Protein AF-A0A2Z6N2Q9-F1 (afdb_monomer_lite)

Foldseek 3Di:
DDPPDQPPVNVCCVVPNPPDPPPPPPPPDPDCDPVNVVVVVVVVVVVVVVVVVVVVVVVVVVVVVVVVVVVVVVVVVVVVLVVVLVVVLVVLVVVVVVPPPDDPDDPVVNVVVNPDDPDDPDDDDDDDDDDDDDDDDDDDDDDDDDDDDDDDDDDDDDDDDDDDDDDDDDPPPDDPDDDDDDDDDDDD

Structure (mmCIF, N/CA/C/O backbone):
data_AF-A0A2Z6N2Q9-F1
#
_entry.id   AF-A0A2Z6N2Q9-F1
#
loop_
_atom_site.group_PDB
_atom_site.id
_atom_site.type_symbol
_atom_site.label_atom_id
_atom_site.label_alt_id
_atom_site.label_comp_id
_atom_site.label_asym_id
_atom_site.label_entity_id
_atom_site.label_seq_id
_atom_site.pdbx_PDB_ins_code
_atom_site.Cartn_x
_atom_site.Cartn_y
_atom_site.Cartn_z
_atom_site.occupancy
_atom_site.B_iso_or_equiv
_atom_site.auth_seq_id
_atom_site.auth_comp_id
_atom_site.auth_asym_id
_atom_site.auth_atom_id
_atom_site.pdbx_PDB_model_num
ATOM 1 N N . MET A 1 1 ? 11.312 46.436 -50.338 1.00 42.56 1 MET A N 1
ATOM 2 C CA . MET A 1 1 ? 11.043 45.989 -51.720 1.00 42.56 1 MET A CA 1
ATOM 3 C C . MET A 1 1 ? 11.351 44.504 -51.753 1.00 42.56 1 MET A C 1
ATOM 5 O O . MET A 1 1 ? 12.447 44.127 -51.363 1.00 42.56 1 MET A O 1
ATOM 9 N N . MET A 1 2 ? 10.338 43.677 -52.006 1.00 50.34 2 MET A N 1
ATOM 10 C CA . MET A 1 2 ? 10.431 42.220 -51.910 1.00 50.34 2 MET A CA 1
ATOM 11 C C . MET A 1 2 ? 11.238 41.673 -53.090 1.00 50.34 2 MET A C 1
ATOM 13 O O . MET A 1 2 ? 10.921 41.991 -54.233 1.00 50.34 2 MET A O 1
ATOM 17 N N . ASN A 1 3 ? 12.253 40.849 -52.821 1.00 56.53 3 ASN A N 1
ATOM 18 C CA . ASN A 1 3 ? 12.947 40.064 -53.845 1.00 56.53 3 ASN A CA 1
ATOM 19 C C . ASN A 1 3 ? 12.025 38.915 -54.293 1.00 56.53 3 ASN A C 1
ATOM 21 O O . ASN A 1 3 ? 12.211 37.767 -53.908 1.00 56.53 3 ASN A O 1
ATOM 25 N N . SER A 1 4 ? 10.979 39.230 -55.059 1.00 62.28 4 SER A N 1
ATOM 26 C CA . SER A 1 4 ? 9.949 38.284 -55.513 1.00 62.28 4 SER A CA 1
ATOM 27 C C . SER A 1 4 ? 10.314 37.585 -56.830 1.00 62.28 4 SER A C 1
ATOM 29 O O . SER A 1 4 ? 9.460 37.406 -57.695 1.00 62.28 4 SER A O 1
ATOM 31 N N . GLY A 1 5 ? 11.588 37.244 -57.023 1.00 67.94 5 GLY A N 1
ATOM 32 C CA . GLY A 1 5 ? 12.067 36.676 -58.289 1.00 67.94 5 GLY A CA 1
ATOM 33 C C . GLY A 1 5 ? 13.365 35.882 -58.202 1.00 67.94 5 GLY A C 1
ATOM 34 O O . GLY A 1 5 ? 13.851 35.424 -59.229 1.00 67.94 5 GLY A O 1
ATOM 35 N N . GLN A 1 6 ? 13.929 35.717 -57.004 1.00 72.50 6 GLN A N 1
ATOM 36 C CA . 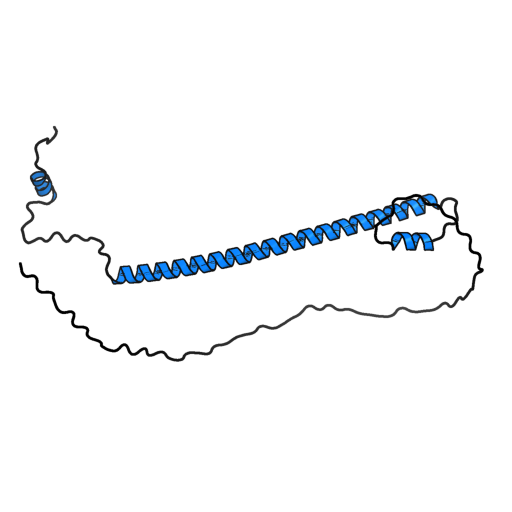GLN A 1 6 ? 15.151 34.944 -56.827 1.00 72.50 6 GLN A CA 1
ATOM 37 C C . GLN A 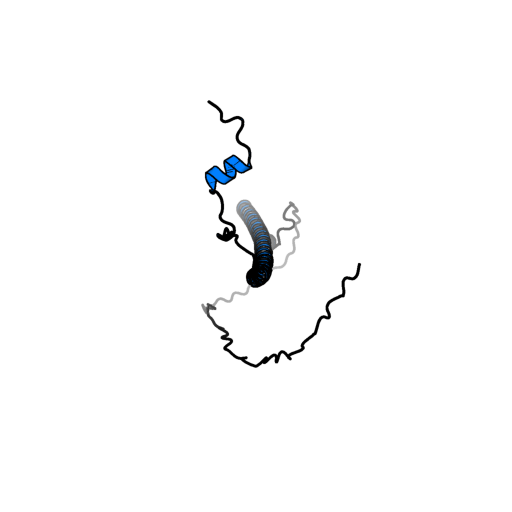1 6 ? 14.788 33.455 -56.844 1.00 72.50 6 GLN A C 1
ATOM 39 O O . GLN A 1 6 ? 13.945 33.016 -56.056 1.00 72.50 6 GLN A O 1
ATOM 44 N N . SER A 1 7 ? 15.374 32.685 -57.766 1.00 82.62 7 SER A N 1
ATOM 45 C CA . SER A 1 7 ? 15.152 31.234 -57.800 1.00 82.62 7 SER A CA 1
ATOM 46 C C . SER A 1 7 ? 15.700 30.593 -56.520 1.00 82.62 7 SER A C 1
ATOM 48 O O . SER A 1 7 ? 16.621 31.129 -55.897 1.00 82.62 7 SER A O 1
ATOM 50 N N . SER A 1 8 ? 15.154 29.445 -56.110 1.00 75.81 8 SER A N 1
ATOM 51 C CA . SER A 1 8 ? 15.659 28.708 -54.940 1.00 75.81 8 SER A CA 1
ATOM 52 C C . SER A 1 8 ? 17.162 28.442 -55.038 1.00 75.81 8 SER A C 1
ATOM 54 O O . SER A 1 8 ? 17.865 28.523 -54.034 1.00 75.81 8 SER A O 1
ATOM 56 N N . ASP A 1 9 ? 17.660 28.219 -56.253 1.00 74.06 9 ASP A N 1
ATOM 57 C CA . ASP A 1 9 ? 19.076 27.998 -56.537 1.00 74.06 9 ASP A CA 1
ATOM 58 C C . ASP A 1 9 ? 19.916 29.268 -56.375 1.00 74.06 9 ASP A C 1
ATOM 60 O O . ASP A 1 9 ? 21.006 29.209 -55.808 1.00 74.06 9 ASP A O 1
ATOM 64 N N . GLU A 1 10 ? 19.419 30.432 -56.807 1.00 80.06 10 GLU A N 1
ATOM 65 C CA . GLU A 1 10 ? 20.096 31.711 -56.553 1.00 80.06 10 GLU A CA 1
ATOM 66 C C . GLU A 1 10 ? 20.122 32.052 -55.062 1.00 80.06 10 GLU A C 1
ATOM 68 O O . GLU A 1 10 ? 21.132 32.550 -54.559 1.00 80.06 10 GLU A O 1
ATOM 73 N N . ALA A 1 11 ? 19.031 31.782 -54.341 1.00 79.56 11 ALA A N 1
ATOM 74 C CA . ALA A 1 11 ? 18.966 31.996 -52.901 1.00 79.56 11 ALA A CA 1
ATOM 75 C C . ALA A 1 11 ? 19.938 31.061 -52.160 1.00 79.56 11 ALA A C 1
ATOM 77 O O . ALA A 1 11 ? 20.711 31.512 -51.315 1.00 79.56 11 ALA A O 1
ATOM 78 N N . PHE A 1 12 ? 19.972 29.778 -52.529 1.00 73.19 12 PHE A N 1
ATOM 79 C CA . PHE A 1 12 ? 20.893 28.793 -51.967 1.00 73.19 12 PHE A CA 1
ATOM 80 C C . PHE A 1 12 ? 22.357 29.143 -52.263 1.00 73.19 12 PHE A C 1
ATOM 82 O O . PHE A 1 12 ? 23.174 29.173 -51.345 1.00 73.19 12 PHE A O 1
ATOM 89 N N . GLN A 1 13 ? 22.695 29.504 -53.506 1.00 78.25 13 GLN A N 1
ATOM 90 C CA . GLN A 1 13 ? 24.044 29.964 -53.860 1.00 78.25 13 GLN A CA 1
ATOM 91 C C . GLN A 1 13 ? 24.434 31.269 -53.163 1.00 78.25 13 GLN A C 1
ATOM 93 O O . GLN A 1 13 ? 25.613 31.484 -52.898 1.00 78.25 13 GLN A O 1
ATOM 98 N N . THR A 1 14 ? 23.478 32.145 -52.849 1.00 77.88 14 THR A N 1
ATOM 99 C CA . THR A 1 14 ? 23.753 33.362 -52.071 1.00 77.88 14 THR A CA 1
ATOM 100 C C . THR A 1 14 ? 24.133 33.020 -50.628 1.00 77.88 14 THR A C 1
ATOM 102 O O . THR A 1 14 ? 25.054 33.622 -50.081 1.00 77.88 14 THR A O 1
ATOM 105 N N . VAL A 1 15 ? 23.462 32.037 -50.017 1.00 72.50 15 VAL A N 1
ATOM 106 C CA . VAL A 1 15 ? 23.701 31.628 -48.620 1.00 72.50 15 VAL A CA 1
ATOM 107 C C . VAL A 1 15 ? 24.937 30.733 -48.478 1.00 72.50 15 VAL A C 1
ATOM 109 O O . VAL A 1 15 ? 25.729 30.920 -47.558 1.00 72.50 15 VAL A O 1
ATOM 112 N N . PHE A 1 16 ? 25.125 29.776 -49.385 1.00 71.94 16 PHE A N 1
ATOM 113 C CA . PHE A 1 16 ? 26.177 28.754 -49.298 1.00 71.94 16 PHE A CA 1
ATOM 114 C C . PHE A 1 16 ? 27.356 28.995 -50.256 1.00 71.94 16 PHE A C 1
ATOM 116 O O . PHE A 1 16 ? 28.371 28.298 -50.191 1.00 71.94 16 PHE A O 1
ATOM 123 N N . GLY A 1 17 ? 27.266 30.011 -51.115 1.00 75.12 17 GLY A N 1
ATOM 124 C CA . GLY A 1 17 ? 28.223 30.265 -52.189 1.00 75.12 17 GLY A CA 1
ATOM 125 C C . GLY A 1 17 ? 28.047 29.310 -53.376 1.00 75.12 17 GLY A C 1
ATOM 126 O O . GLY A 1 17 ? 27.275 28.354 -53.344 1.00 75.12 17 GLY A O 1
ATOM 127 N N . LYS A 1 18 ? 28.819 29.538 -54.446 1.00 71.25 18 LYS A N 1
ATOM 128 C CA . LYS A 1 18 ? 29.040 28.525 -55.491 1.00 71.25 18 LYS A CA 1
ATOM 129 C C . LYS A 1 18 ? 29.889 27.411 -54.883 1.00 71.25 18 LYS A C 1
ATOM 131 O O . LYS A 1 18 ? 31.119 27.513 -54.863 1.00 71.25 18 LYS A O 1
ATOM 136 N N . GLU A 1 19 ? 29.238 26.402 -54.312 1.00 67.19 19 GLU A N 1
ATOM 137 C CA . GLU A 1 19 ? 29.908 25.248 -53.719 1.00 67.19 19 GLU A CA 1
ATOM 138 C C . GLU A 1 19 ? 30.854 24.633 -54.762 1.00 67.19 19 GLU A C 1
ATOM 140 O O . GLU A 1 19 ? 30.441 24.178 -55.828 1.00 67.19 19 GLU A O 1
ATOM 145 N N . ARG A 1 20 ? 32.167 24.696 -54.507 1.00 65.50 20 ARG A N 1
ATOM 146 C CA . ARG A 1 20 ? 33.156 24.052 -55.382 1.00 65.50 20 ARG A CA 1
ATOM 147 C C . ARG A 1 20 ? 32.970 22.549 -55.230 1.00 65.50 20 ARG A C 1
ATOM 149 O O . ARG A 1 20 ? 32.972 22.079 -54.094 1.00 65.50 20 ARG A O 1
ATOM 156 N N . SER A 1 21 ? 32.935 21.811 -56.339 1.00 61.47 21 SER A N 1
ATOM 157 C CA . SER A 1 21 ? 32.654 20.365 -56.460 1.00 61.47 21 SER A CA 1
ATOM 158 C C . SER A 1 21 ? 33.537 19.407 -55.629 1.00 61.47 21 SER A C 1
ATOM 160 O O . SER A 1 21 ? 33.463 18.198 -55.804 1.00 61.47 21 SER A O 1
ATOM 162 N N . GLY A 1 22 ? 34.392 19.917 -54.737 1.00 60.06 22 GLY A N 1
ATOM 163 C CA . GLY A 1 22 ? 35.231 19.148 -53.815 1.00 60.06 22 GLY A CA 1
ATOM 164 C C . GLY A 1 22 ? 35.138 19.574 -52.345 1.00 60.06 22 GLY A C 1
ATOM 165 O O . GLY A 1 22 ? 35.798 18.971 -51.501 1.00 60.06 22 GLY A O 1
ATOM 166 N N . ARG A 1 23 ? 34.340 20.591 -51.988 1.00 66.25 23 ARG A N 1
ATOM 167 C CA . ARG A 1 23 ? 34.165 21.002 -50.589 1.00 66.25 23 ARG A CA 1
ATOM 168 C C . ARG A 1 23 ? 32.963 20.262 -50.000 1.00 66.25 23 ARG A C 1
ATOM 170 O O . ARG A 1 23 ? 31.944 20.884 -49.767 1.00 66.25 23 ARG A O 1
ATOM 177 N N . ARG A 1 24 ? 33.094 18.943 -49.777 1.00 67.06 24 ARG A N 1
ATOM 178 C CA . ARG A 1 24 ? 32.051 18.102 -49.151 1.00 67.06 24 ARG A CA 1
ATOM 179 C C . ARG A 1 24 ? 31.429 18.846 -47.966 1.00 67.06 24 ARG A C 1
ATOM 181 O O . ARG A 1 24 ? 32.102 19.030 -46.946 1.00 67.06 24 ARG A O 1
ATOM 188 N N . LEU A 1 25 ? 30.159 19.230 -48.093 1.00 68.31 25 LEU A N 1
ATOM 189 C CA . LEU A 1 25 ? 29.323 19.597 -46.962 1.00 68.31 25 LEU A CA 1
ATOM 190 C C . LEU A 1 25 ? 29.338 18.408 -45.994 1.00 68.31 25 LEU A C 1
ATOM 192 O O . LEU A 1 25 ? 28.711 17.377 -46.232 1.00 68.31 25 LEU A O 1
ATOM 196 N N . ARG A 1 26 ? 30.145 18.486 -44.929 1.00 67.12 26 ARG A N 1
ATOM 197 C CA . ARG A 1 26 ? 30.139 17.456 -43.890 1.00 67.12 26 ARG A CA 1
ATOM 198 C C . ARG A 1 26 ? 28.861 17.653 -43.097 1.00 67.12 26 ARG A C 1
ATOM 200 O O . ARG A 1 26 ? 28.860 18.388 -42.115 1.00 67.12 26 ARG A O 1
ATOM 207 N N . CYS A 1 27 ? 27.786 17.002 -43.514 1.00 67.00 27 CYS A N 1
ATOM 208 C CA . CYS A 1 27 ? 26.564 16.923 -42.733 1.00 67.00 27 CYS A CA 1
ATOM 209 C C . CYS A 1 27 ? 26.904 16.231 -41.406 1.00 67.00 27 CYS A C 1
ATOM 211 O O . CYS A 1 27 ? 27.014 15.009 -41.345 1.00 67.00 27 CYS A O 1
ATOM 213 N N . HIS A 1 28 ? 27.138 17.008 -40.347 1.00 67.31 28 HIS A N 1
ATOM 214 C CA . HIS A 1 28 ? 27.314 16.499 -38.985 1.00 67.31 28 HIS A CA 1
ATOM 215 C C . HIS A 1 28 ? 25.934 16.125 -38.429 1.00 67.31 28 HIS A C 1
ATOM 217 O O . HIS A 1 28 ? 25.429 16.734 -37.491 1.00 67.31 28 HIS A O 1
ATOM 223 N N . GLY A 1 29 ? 25.281 15.156 -39.069 1.00 72.88 29 GLY A N 1
ATOM 224 C CA . GLY A 1 29 ? 24.085 14.526 -38.533 1.00 72.88 29 GLY A CA 1
ATOM 225 C C . GLY A 1 29 ? 24.475 13.563 -37.416 1.00 72.88 29 GLY A C 1
ATOM 226 O O . GLY A 1 29 ? 25.490 12.872 -37.510 1.00 72.88 29 GLY A O 1
ATOM 227 N N . ARG A 1 30 ? 23.669 13.493 -36.353 1.00 76.00 30 ARG A N 1
ATOM 228 C CA . ARG A 1 30 ? 23.772 12.400 -35.380 1.00 76.00 30 ARG A CA 1
ATOM 229 C C . ARG A 1 30 ? 23.344 11.114 -36.082 1.00 76.00 30 ARG A C 1
ATOM 231 O O . ARG A 1 30 ? 22.154 10.884 -36.257 1.00 76.00 30 ARG A O 1
ATOM 238 N N . PHE A 1 31 ? 24.305 10.303 -36.509 1.00 74.12 31 PHE A N 1
ATOM 239 C CA . PHE A 1 31 ? 24.018 8.976 -37.039 1.00 74.12 31 PHE A CA 1
ATOM 240 C C . PHE A 1 31 ? 23.883 7.994 -35.874 1.00 74.12 31 PHE A C 1
ATOM 242 O O . PHE A 1 31 ? 24.758 7.918 -35.009 1.00 74.12 31 PHE A O 1
ATOM 249 N N . THR A 1 32 ? 22.781 7.251 -35.824 1.00 80.31 32 THR A N 1
ATOM 250 C CA . THR A 1 32 ? 22.650 6.121 -34.903 1.00 80.31 32 THR A CA 1
ATOM 251 C C . THR A 1 32 ? 23.551 4.998 -35.390 1.00 80.31 32 THR A C 1
ATOM 253 O O . THR A 1 32 ? 23.264 4.347 -36.390 1.00 80.31 32 THR A O 1
ATOM 256 N N . THR A 1 33 ? 24.658 4.773 -34.694 1.00 85.38 33 THR A N 1
ATOM 257 C CA . THR A 1 33 ? 25.523 3.622 -34.950 1.00 85.38 33 THR A CA 1
ATOM 258 C C . THR A 1 33 ? 24.889 2.354 -34.373 1.00 85.38 33 THR A C 1
ATOM 260 O O . THR A 1 33 ? 24.105 2.418 -33.420 1.00 85.38 33 THR A O 1
ATOM 263 N N . ALA A 1 34 ? 25.265 1.181 -34.893 1.00 90.44 34 ALA A N 1
ATOM 264 C CA . ALA A 1 34 ? 24.817 -0.108 -34.354 1.00 90.44 34 ALA A CA 1
ATOM 265 C C . ALA A 1 34 ? 25.071 -0.232 -32.835 1.00 90.44 34 ALA A C 1
ATOM 267 O O . ALA A 1 34 ? 24.237 -0.755 -32.097 1.00 90.44 34 ALA A O 1
ATOM 268 N N . SER A 1 35 ? 26.172 0.343 -32.337 1.00 91.31 35 SER A N 1
ATOM 269 C CA . SER A 1 35 ? 26.488 0.391 -30.903 1.00 91.31 35 SER A CA 1
ATOM 270 C C . SER A 1 35 ? 25.499 1.227 -30.079 1.00 91.31 35 SER A C 1
ATOM 272 O O . SER A 1 35 ? 25.158 0.844 -28.960 1.00 91.31 35 SER A O 1
ATOM 274 N N . VAL A 1 36 ? 24.992 2.343 -30.619 1.00 92.19 36 VAL A N 1
ATOM 275 C CA . VAL A 1 36 ? 23.957 3.159 -29.960 1.00 92.19 36 VAL A CA 1
ATOM 276 C C . VAL A 1 36 ? 22.634 2.397 -29.898 1.00 92.19 36 VAL A C 1
ATOM 278 O O . VAL A 1 36 ? 21.974 2.415 -28.860 1.00 92.19 36 VAL A O 1
ATOM 281 N N . LEU A 1 37 ? 22.270 1.685 -30.967 1.00 92.62 37 LEU A N 1
ATOM 282 C CA . LEU A 1 37 ? 21.070 0.844 -30.989 1.00 92.62 37 LEU A CA 1
ATOM 283 C C . LEU A 1 37 ? 21.161 -0.301 -29.973 1.00 92.62 37 LEU A C 1
ATOM 285 O O . LEU A 1 37 ? 20.211 -0.514 -29.219 1.00 92.62 37 LEU A O 1
ATOM 289 N N . LYS A 1 38 ? 22.314 -0.980 -29.890 1.00 95.88 38 LYS A N 1
ATOM 290 C CA . LYS A 1 38 ? 22.556 -2.041 -28.901 1.00 95.88 38 LYS A CA 1
ATOM 291 C C . LYS A 1 38 ? 22.387 -1.522 -27.468 1.00 95.88 38 LYS A C 1
ATOM 293 O O . LYS A 1 38 ? 21.582 -2.069 -26.719 1.00 95.88 38 LYS A O 1
ATOM 298 N N . ARG A 1 39 ? 23.034 -0.399 -27.132 1.00 95.94 39 ARG A N 1
ATOM 299 C CA . ARG A 1 39 ? 22.909 0.234 -25.807 1.00 95.94 39 ARG A CA 1
ATOM 300 C C . ARG A 1 39 ? 21.475 0.677 -25.498 1.00 95.94 39 ARG A C 1
ATOM 302 O O . ARG A 1 39 ? 21.023 0.556 -24.366 1.00 95.94 39 ARG A O 1
ATOM 309 N N . ASN A 1 40 ? 20.744 1.201 -26.484 1.00 95.69 40 ASN A N 1
ATOM 310 C CA . ASN A 1 40 ? 19.336 1.568 -26.303 1.00 95.69 40 ASN A CA 1
ATOM 311 C C . ASN A 1 40 ? 18.471 0.339 -25.991 1.00 95.69 40 ASN A C 1
ATOM 313 O O . ASN A 1 40 ? 17.613 0.411 -25.117 1.00 95.69 40 ASN A O 1
ATOM 317 N N . LYS A 1 41 ? 18.710 -0.791 -26.669 1.00 96.94 41 LYS A N 1
ATOM 318 C CA . LYS A 1 41 ? 17.998 -2.049 -26.407 1.00 96.94 41 LYS A CA 1
ATOM 319 C C . LYS A 1 41 ? 18.266 -2.560 -24.991 1.00 96.94 41 LYS A C 1
ATOM 321 O O . LYS A 1 41 ? 17.329 -2.983 -24.326 1.00 96.94 41 LYS A O 1
ATOM 326 N N . GLU A 1 42 ? 19.514 -2.506 -24.534 1.00 97.62 42 GLU A N 1
ATOM 327 C CA . GLU A 1 42 ? 19.898 -2.885 -23.167 1.00 97.62 42 GLU A CA 1
ATOM 328 C C . GLU A 1 42 ? 19.243 -1.972 -22.124 1.00 97.62 42 GLU A C 1
ATOM 330 O O . GLU A 1 42 ? 18.572 -2.472 -21.227 1.00 97.62 42 GLU A O 1
ATOM 335 N N . ARG A 1 43 ? 19.305 -0.646 -22.308 1.00 97.56 43 ARG A N 1
ATOM 336 C CA . ARG A 1 43 ? 18.637 0.314 -21.413 1.00 97.56 43 ARG A CA 1
ATOM 337 C C . ARG A 1 43 ? 17.128 0.084 -21.331 1.00 97.56 43 ARG A C 1
ATOM 339 O O . ARG A 1 43 ? 16.551 0.173 -20.257 1.00 97.56 43 ARG A O 1
ATOM 346 N N . ASN A 1 44 ? 16.476 -0.206 -22.456 1.00 97.69 44 ASN A N 1
ATOM 347 C CA . ASN A 1 44 ? 15.037 -0.469 -22.467 1.00 97.69 44 ASN A CA 1
ATOM 348 C C . ASN A 1 44 ? 14.686 -1.759 -21.709 1.00 97.69 44 ASN A C 1
ATOM 350 O O . ASN A 1 44 ? 13.644 -1.811 -21.063 1.00 97.69 44 ASN A O 1
ATOM 354 N N . LYS A 1 45 ? 15.544 -2.788 -21.769 1.00 98.25 45 LYS A N 1
ATOM 355 C CA . LYS A 1 45 ? 15.368 -4.007 -20.964 1.00 98.25 45 LYS A CA 1
ATOM 356 C C . LYS A 1 45 ? 15.510 -3.710 -19.474 1.00 98.25 45 LYS A C 1
ATOM 358 O O . LYS A 1 45 ? 14.636 -4.091 -18.708 1.00 98.25 45 LYS A O 1
ATOM 363 N N . GLU A 1 46 ? 16.561 -2.990 -19.090 1.00 98.31 46 GLU A N 1
ATOM 364 C CA . GLU A 1 46 ? 16.785 -2.572 -17.703 1.00 98.31 46 GLU A CA 1
ATOM 365 C C . GLU A 1 46 ? 15.602 -1.750 -17.172 1.00 98.31 46 GLU A C 1
ATOM 367 O O . GLU A 1 46 ? 15.093 -2.012 -16.087 1.00 98.31 46 GLU A O 1
ATOM 372 N N . MET A 1 47 ? 15.095 -0.813 -17.975 1.00 98.38 47 MET A N 1
ATOM 373 C CA . MET A 1 47 ? 13.929 -0.003 -17.625 1.00 98.38 47 MET A CA 1
ATOM 374 C C . MET A 1 47 ? 12.686 -0.864 -17.386 1.00 98.38 47 MET A C 1
ATOM 376 O O . MET A 1 47 ? 12.015 -0.689 -16.374 1.00 98.38 47 MET A O 1
ATOM 380 N N . ALA A 1 48 ? 12.427 -1.847 -18.252 1.00 98.38 48 ALA A N 1
ATOM 381 C CA . ALA A 1 48 ? 11.313 -2.775 -18.076 1.00 98.38 48 ALA A CA 1
ATOM 382 C C . ALA A 1 48 ? 11.468 -3.651 -16.817 1.00 98.38 48 ALA A C 1
ATOM 384 O O . ALA A 1 48 ? 10.486 -3.949 -16.136 1.00 98.38 48 ALA A O 1
ATOM 385 N N . GLU A 1 49 ? 12.691 -4.064 -16.477 1.00 98.50 49 GLU A N 1
ATOM 386 C CA . GLU A 1 49 ? 12.959 -4.812 -15.244 1.00 98.50 49 GLU A CA 1
ATOM 387 C C . GLU A 1 49 ? 12.748 -3.956 -13.993 1.00 98.50 49 GLU A C 1
ATOM 389 O O . GLU A 1 49 ? 12.147 -4.431 -13.026 1.00 98.50 49 GLU A O 1
ATOM 394 N N . ILE A 1 50 ? 13.196 -2.698 -14.014 1.00 98.44 50 ILE A N 1
ATOM 395 C CA . ILE A 1 50 ? 12.973 -1.734 -12.932 1.00 98.44 50 ILE A CA 1
ATOM 396 C C . ILE A 1 50 ? 11.474 -1.485 -12.749 1.00 98.44 50 ILE A C 1
ATOM 398 O O . ILE A 1 50 ? 10.973 -1.593 -11.632 1.00 98.44 50 ILE A O 1
ATOM 402 N N . GLU A 1 51 ? 10.738 -1.227 -13.831 1.00 98.50 51 GLU A N 1
ATOM 403 C CA . GLU A 1 51 ? 9.283 -1.033 -13.794 1.00 98.50 51 GLU A CA 1
ATOM 404 C C . GLU A 1 51 ? 8.564 -2.259 -13.223 1.00 98.50 51 GLU A C 1
ATOM 406 O O . GLU A 1 51 ? 7.672 -2.123 -12.384 1.00 98.50 51 GLU A O 1
ATOM 411 N N . LYS A 1 52 ? 8.985 -3.467 -13.616 1.00 98.62 52 LYS A N 1
ATOM 412 C CA . LYS A 1 52 ? 8.429 -4.717 -13.087 1.00 98.62 52 LYS A CA 1
ATOM 413 C C . LYS A 1 52 ? 8.695 -4.875 -11.589 1.00 98.62 52 LYS A C 1
ATOM 415 O O . LYS A 1 52 ? 7.779 -5.244 -10.854 1.00 98.62 52 LYS A O 1
ATOM 420 N N . LYS A 1 53 ? 9.927 -4.622 -11.131 1.00 98.56 53 LYS A N 1
ATOM 421 C CA . LYS A 1 53 ? 10.285 -4.685 -9.702 1.00 98.56 53 LYS A CA 1
ATOM 422 C C . LYS A 1 53 ? 9.483 -3.666 -8.898 1.00 98.56 53 LYS A C 1
ATOM 424 O O . LYS A 1 53 ? 8.884 -4.034 -7.895 1.00 98.56 53 LYS A O 1
ATOM 429 N N . HIS A 1 54 ? 9.395 -2.435 -9.393 1.00 98.69 54 HIS A N 1
ATOM 430 C CA . HIS A 1 54 ? 8.622 -1.374 -8.761 1.00 98.69 54 HIS A CA 1
ATOM 431 C C . HIS A 1 54 ? 7.131 -1.727 -8.674 1.00 98.69 54 HIS A C 1
ATOM 433 O O . HIS A 1 54 ? 6.529 -1.595 -7.615 1.00 98.69 54 HIS A O 1
ATOM 439 N N . ALA A 1 55 ? 6.532 -2.257 -9.745 1.00 98.62 55 ALA A N 1
ATOM 440 C CA . ALA A 1 55 ? 5.137 -2.698 -9.719 1.00 98.62 55 ALA A CA 1
ATOM 441 C C . ALA A 1 55 ? 4.895 -3.820 -8.691 1.00 98.62 55 ALA A C 1
ATOM 443 O O . ALA A 1 55 ? 3.873 -3.821 -8.005 1.00 98.62 55 ALA A O 1
ATOM 444 N N . ALA A 1 56 ? 5.833 -4.764 -8.563 1.00 98.56 56 ALA A N 1
ATOM 445 C CA . ALA A 1 56 ? 5.756 -5.825 -7.562 1.00 98.56 56 ALA A CA 1
ATOM 446 C C . ALA A 1 56 ? 5.895 -5.288 -6.126 1.00 98.56 56 ALA A C 1
ATOM 448 O O . ALA A 1 56 ? 5.163 -5.725 -5.240 1.00 98.56 56 ALA A O 1
ATOM 449 N N . GLU A 1 57 ? 6.798 -4.334 -5.899 1.00 98.69 57 GLU A N 1
ATOM 450 C CA . GLU A 1 57 ? 6.992 -3.693 -4.597 1.00 98.69 57 GLU A CA 1
ATOM 451 C C . GLU A 1 57 ? 5.773 -2.867 -4.184 1.00 98.69 57 GLU A C 1
ATOM 453 O O . GLU A 1 57 ? 5.265 -3.047 -3.079 1.00 98.69 57 GLU A O 1
ATOM 458 N N . VAL A 1 58 ? 5.242 -2.041 -5.091 1.00 98.75 58 VAL A N 1
ATOM 459 C CA . VAL A 1 58 ? 4.008 -1.278 -4.861 1.00 98.75 58 VAL A CA 1
ATOM 460 C C . VAL A 1 58 ? 2.873 -2.220 -4.489 1.00 98.75 58 VAL A C 1
ATOM 462 O O . VAL A 1 58 ? 2.214 -1.994 -3.480 1.00 98.75 58 VAL A O 1
ATOM 465 N N . LYS A 1 59 ? 2.689 -3.314 -5.239 1.00 98.69 59 LYS A N 1
ATOM 466 C CA . LYS A 1 59 ? 1.664 -4.310 -4.920 1.00 98.69 59 LYS A CA 1
ATOM 467 C C . LYS A 1 59 ? 1.867 -4.914 -3.525 1.00 98.69 59 LYS A C 1
ATOM 469 O O . LYS A 1 59 ? 0.930 -4.945 -2.742 1.00 98.69 59 LYS A O 1
ATOM 474 N N . SER A 1 60 ? 3.087 -5.339 -3.200 1.00 98.62 60 SER A N 1
ATOM 475 C CA . SER A 1 60 ? 3.426 -5.898 -1.883 1.00 98.62 60 SER A CA 1
ATOM 476 C C . SER A 1 60 ? 3.126 -4.923 -0.740 1.00 98.62 60 SER A C 1
ATOM 478 O O . SER A 1 60 ? 2.589 -5.316 0.294 1.00 98.62 60 SER A O 1
ATOM 480 N N . LEU A 1 61 ? 3.437 -3.637 -0.921 1.00 98.75 61 LEU A N 1
ATOM 481 C CA . LEU A 1 61 ? 3.136 -2.604 0.067 1.00 98.75 61 LEU A CA 1
ATOM 482 C C . LEU A 1 61 ? 1.634 -2.336 0.178 1.00 98.75 61 LEU A C 1
ATOM 484 O O . LEU A 1 61 ? 1.133 -2.215 1.291 1.00 98.75 61 LEU A O 1
ATOM 488 N N . THR A 1 62 ? 0.912 -2.282 -0.942 1.00 98.69 62 THR A N 1
ATOM 489 C CA . THR A 1 62 ? -0.550 -2.142 -0.942 1.00 98.69 62 THR A CA 1
ATOM 490 C C . THR A 1 62 ? -1.218 -3.298 -0.199 1.00 98.69 62 THR A C 1
ATOM 492 O O . THR A 1 62 ? -2.040 -3.044 0.677 1.00 98.69 62 THR A O 1
ATOM 495 N N . ASP A 1 63 ? -0.810 -4.541 -0.470 1.00 98.56 63 ASP A N 1
ATOM 496 C CA . ASP A 1 63 ? -1.352 -5.731 0.194 1.00 98.56 63 ASP A CA 1
ATOM 497 C C . ASP A 1 63 ? -1.102 -5.677 1.719 1.00 98.56 63 ASP A C 1
ATOM 499 O O . ASP A 1 63 ? -2.002 -5.946 2.514 1.00 98.56 63 ASP A O 1
ATOM 503 N N . LYS A 1 64 ? 0.096 -5.250 2.149 1.00 98.56 64 LYS A N 1
ATOM 504 C CA . LYS A 1 64 ? 0.425 -5.076 3.578 1.00 98.56 64 LYS A CA 1
ATOM 505 C C . LYS A 1 64 ? -0.393 -3.979 4.254 1.00 98.56 64 LYS A C 1
ATOM 507 O O . LYS A 1 64 ? -0.782 -4.141 5.407 1.00 98.56 64 LYS A O 1
ATOM 512 N N . VAL A 1 65 ? -0.618 -2.854 3.575 1.00 98.62 65 VAL A N 1
ATOM 513 C CA . VAL A 1 65 ? -1.444 -1.762 4.111 1.00 98.62 65 VAL A CA 1
ATOM 514 C C . VAL A 1 65 ? -2.877 -2.242 4.305 1.00 98.62 65 VAL A C 1
ATOM 516 O O . VAL A 1 65 ? -3.414 -2.072 5.395 1.00 98.62 65 VAL A O 1
ATOM 519 N N . GLN A 1 66 ? -3.444 -2.930 3.312 1.00 98.56 66 GLN A N 1
ATOM 520 C CA . GLN A 1 66 ? -4.785 -3.497 3.418 1.00 98.56 66 GLN A CA 1
ATOM 521 C C . GLN A 1 66 ? -4.896 -4.486 4.593 1.00 98.56 66 GLN A C 1
ATOM 523 O O . GLN A 1 66 ? -5.833 -4.411 5.384 1.00 98.56 66 GLN A O 1
ATOM 528 N N . GLU A 1 67 ? -3.912 -5.373 4.772 1.00 98.56 67 GLU A N 1
ATOM 529 C CA . GLU A 1 67 ? -3.894 -6.311 5.904 1.00 98.56 67 GLU A CA 1
ATOM 530 C C . GLU A 1 67 ? -3.858 -5.586 7.263 1.00 98.56 67 GLU A C 1
ATOM 532 O O . GLU A 1 67 ? -4.523 -5.999 8.219 1.00 98.56 67 GLU A O 1
ATOM 537 N N . MET A 1 68 ? -3.079 -4.505 7.374 1.00 98.38 68 MET A N 1
ATOM 538 C CA . MET A 1 68 ? -3.020 -3.700 8.596 1.00 98.38 68 MET A CA 1
ATOM 539 C C . MET A 1 68 ? -4.340 -2.978 8.873 1.00 98.38 68 MET A C 1
ATOM 541 O O . MET A 1 68 ? -4.761 -2.939 10.027 1.00 98.38 68 MET A O 1
ATOM 545 N N . GLU A 1 69 ? -5.001 -2.451 7.843 1.00 98.44 69 GLU A N 1
ATOM 546 C CA . GLU A 1 69 ? -6.311 -1.803 7.961 1.00 98.44 69 GLU A CA 1
ATOM 547 C C . GLU A 1 69 ? -7.381 -2.792 8.446 1.00 98.44 69 GLU A C 1
ATOM 549 O O . GLU A 1 69 ? -8.077 -2.511 9.422 1.00 98.44 69 GLU A O 1
ATOM 554 N N . GLU A 1 70 ? -7.444 -3.995 7.865 1.00 98.38 70 GLU A N 1
ATOM 555 C CA . GLU A 1 70 ? -8.380 -5.050 8.284 1.00 98.38 70 GLU A CA 1
ATOM 556 C C . GLU A 1 70 ? -8.130 -5.499 9.736 1.00 98.38 70 GLU A C 1
ATOM 558 O O . GLU A 1 70 ? -9.060 -5.700 10.528 1.00 98.38 70 GLU A O 1
ATOM 563 N N . LYS A 1 71 ? -6.855 -5.637 10.128 1.00 98.19 71 LYS A N 1
ATOM 564 C CA . LYS A 1 71 ? -6.477 -5.954 11.513 1.00 98.19 71 LYS A CA 1
ATOM 565 C C . LYS A 1 71 ? -6.854 -4.835 12.478 1.00 98.19 71 LYS A C 1
ATOM 567 O O . LYS A 1 71 ? -7.320 -5.133 13.580 1.00 98.19 71 LYS A O 1
ATOM 572 N N . HIS A 1 72 ? -6.651 -3.583 12.080 1.00 98.06 72 HIS A N 1
ATOM 573 C CA . HIS A 1 72 ? -6.998 -2.414 12.876 1.00 98.06 72 HIS A CA 1
ATOM 574 C C . HIS A 1 72 ? -8.509 -2.334 13.099 1.00 98.06 72 HIS A C 1
ATOM 576 O O . HIS A 1 72 ? -8.946 -2.275 14.245 1.00 98.06 72 HIS A O 1
ATOM 582 N N . GLU A 1 73 ? -9.312 -2.455 12.040 1.00 98.25 73 GLU A N 1
ATOM 583 C CA . GLU A 1 73 ? -10.775 -2.439 12.135 1.00 98.25 73 GLU A CA 1
ATOM 584 C C . GLU A 1 73 ? -11.293 -3.550 13.062 1.00 98.25 73 GLU A C 1
ATOM 586 O O . GLU A 1 73 ? -12.117 -3.311 13.947 1.00 98.25 73 GLU A O 1
ATOM 591 N N . LYS A 1 74 ? -10.756 -4.771 12.938 1.00 97.69 74 LYS A N 1
ATOM 592 C CA . LYS A 1 74 ? -11.123 -5.884 13.823 1.00 97.69 74 LYS A CA 1
ATOM 593 C C . LYS A 1 74 ? -10.745 -5.620 15.282 1.00 97.69 74 LYS A C 1
ATOM 595 O O . LYS A 1 74 ? -11.500 -5.990 16.187 1.00 97.69 74 LYS A O 1
ATOM 600 N N . MET A 1 75 ? -9.575 -5.029 15.523 1.00 97.69 75 MET A N 1
ATOM 601 C CA . MET A 1 75 ? -9.125 -4.668 16.866 1.00 97.69 75 MET A CA 1
ATOM 602 C C . MET A 1 75 ? -10.032 -3.593 17.472 1.00 97.69 75 MET A C 1
ATOM 604 O O . MET A 1 75 ? -10.478 -3.756 18.607 1.00 97.69 75 MET A O 1
ATOM 608 N N . GLU A 1 76 ? -10.355 -2.545 16.714 1.00 97.81 76 GLU A N 1
ATOM 609 C CA . GLU A 1 76 ? -11.252 -1.476 17.152 1.00 97.81 76 GLU A CA 1
ATOM 610 C C . GLU A 1 76 ? -12.661 -1.997 17.438 1.00 97.81 76 GLU A C 1
ATOM 612 O O . GLU A 1 76 ? -13.228 -1.682 18.484 1.00 97.81 76 GLU A O 1
ATOM 617 N N . ALA A 1 77 ? -13.208 -2.857 16.575 1.00 97.25 77 ALA A N 1
ATOM 618 C CA . ALA A 1 77 ? -14.511 -3.479 16.794 1.00 97.25 77 ALA A CA 1
ATOM 619 C C . ALA A 1 77 ? -14.520 -4.351 18.059 1.00 97.25 77 ALA A C 1
ATOM 621 O O . ALA A 1 77 ? -15.457 -4.290 18.859 1.00 97.25 77 ALA A O 1
ATOM 622 N N . LYS A 1 78 ? -13.460 -5.141 18.285 1.00 96.94 78 LYS A N 1
ATOM 623 C CA . LYS A 1 78 ? -13.309 -5.937 19.510 1.00 96.94 78 LYS A CA 1
ATOM 624 C C . LYS A 1 78 ? -13.248 -5.037 20.746 1.00 96.94 78 LYS A C 1
ATOM 626 O O . LYS A 1 78 ? -13.988 -5.276 21.696 1.00 96.94 78 LYS A O 1
ATOM 631 N N . HIS A 1 79 ? -12.420 -3.998 20.713 1.00 95.88 79 HIS A N 1
ATOM 632 C CA . HIS A 1 79 ? -12.276 -3.052 21.817 1.00 95.88 79 HIS A CA 1
ATOM 633 C C . HIS A 1 79 ? -13.588 -2.306 22.109 1.00 95.88 79 HIS A C 1
ATOM 635 O O . HIS A 1 79 ? -13.990 -2.168 23.262 1.00 95.88 79 HIS A O 1
ATOM 641 N N . SER A 1 80 ? -14.307 -1.880 21.068 1.00 96.06 80 SER A N 1
ATOM 642 C CA . SER A 1 80 ? -15.623 -1.248 21.195 1.00 96.06 80 SER A CA 1
ATOM 643 C C . SER A 1 80 ? -16.639 -2.181 21.863 1.00 96.06 80 SER A C 1
ATOM 645 O O . SER A 1 80 ? -17.310 -1.780 22.815 1.00 96.06 80 SER A O 1
ATOM 647 N N . ASN A 1 81 ? -16.697 -3.448 21.440 1.00 93.06 81 ASN A N 1
ATOM 648 C CA . ASN A 1 81 ? -17.570 -4.453 22.048 1.00 93.06 81 ASN A CA 1
ATOM 649 C C . ASN A 1 81 ? -17.218 -4.720 23.520 1.00 93.06 81 ASN A C 1
ATOM 651 O O . ASN A 1 81 ? -18.114 -4.855 24.353 1.00 93.06 81 ASN A O 1
ATOM 655 N N . GLU A 1 82 ? -15.928 -4.776 23.862 1.00 92.94 82 GLU A N 1
ATOM 656 C CA . GLU A 1 82 ? -15.465 -4.937 25.245 1.00 92.94 82 GLU A CA 1
ATOM 657 C C . GLU A 1 82 ? -15.852 -3.740 26.120 1.00 92.94 82 GLU A C 1
ATOM 659 O O . GLU A 1 82 ? -16.350 -3.934 27.233 1.00 92.94 82 GLU A O 1
ATOM 664 N N . MET A 1 83 ? -15.710 -2.512 25.610 1.00 94.06 83 MET A N 1
ATOM 665 C CA . MET A 1 83 ? -16.155 -1.310 26.320 1.00 94.06 83 MET A CA 1
ATOM 666 C C . MET A 1 83 ? -17.672 -1.290 26.517 1.00 94.06 83 MET A C 1
ATOM 668 O O . MET A 1 83 ? -18.131 -1.028 27.627 1.00 94.06 83 MET A O 1
ATOM 672 N N . ALA A 1 84 ? -18.455 -1.649 25.497 1.00 92.88 84 ALA A N 1
ATOM 673 C CA . ALA A 1 84 ? -19.909 -1.756 25.621 1.00 92.88 84 ALA A CA 1
ATOM 674 C C . ALA A 1 84 ? -20.325 -2.833 26.644 1.00 92.88 84 ALA A C 1
ATOM 676 O O . ALA A 1 84 ? -21.255 -2.639 27.431 1.00 92.88 84 ALA A O 1
ATOM 677 N N . ALA A 1 85 ? -19.616 -3.965 26.683 1.00 89.88 85 ALA A N 1
ATOM 678 C CA . ALA A 1 85 ? -19.857 -5.012 27.671 1.00 89.88 85 ALA A CA 1
ATOM 679 C C . ALA A 1 85 ? -19.532 -4.536 29.095 1.00 89.88 85 ALA A C 1
ATOM 681 O O . ALA A 1 85 ? -20.306 -4.779 30.023 1.00 89.88 85 ALA A O 1
ATOM 682 N N . MET A 1 86 ? -18.412 -3.831 29.269 1.00 91.81 86 MET A N 1
ATOM 683 C CA . MET A 1 86 ? -18.019 -3.245 30.549 1.00 91.81 86 MET A CA 1
ATOM 684 C C . MET A 1 86 ? -19.032 -2.198 31.020 1.00 91.81 86 MET A C 1
ATOM 686 O O . MET A 1 86 ? -19.436 -2.219 32.182 1.00 91.81 86 MET A O 1
ATOM 690 N N . GLU A 1 87 ? -19.501 -1.333 30.121 1.00 91.12 87 GLU A N 1
ATOM 691 C CA . GLU A 1 87 ? -20.530 -0.341 30.424 1.00 91.12 87 GLU A CA 1
ATOM 692 C C . GLU A 1 87 ? -21.828 -1.010 30.898 1.00 91.12 87 GLU A C 1
ATOM 694 O O . GLU A 1 87 ? -22.377 -0.633 31.935 1.00 91.12 87 GLU A O 1
ATOM 699 N N . GLY A 1 88 ? -22.281 -2.064 30.211 1.00 89.31 88 GLY A N 1
ATOM 700 C CA . GLY A 1 88 ? -23.450 -2.836 30.637 1.00 89.31 88 GLY A CA 1
ATOM 701 C C . GLY A 1 88 ? -23.292 -3.423 32.045 1.00 89.31 88 GLY A C 1
ATOM 702 O O . GLY A 1 88 ? -24.203 -3.324 32.870 1.00 89.31 88 GLY A O 1
ATOM 703 N N . LYS A 1 89 ? -22.112 -3.969 32.366 1.00 88.31 89 LYS A N 1
ATOM 704 C CA . LYS A 1 89 ? -21.800 -4.489 33.708 1.00 88.31 89 LYS A CA 1
ATOM 705 C C . LYS A 1 89 ? -21.821 -3.393 34.775 1.00 88.31 89 LYS A C 1
ATOM 707 O O . LYS A 1 89 ? -22.380 -3.602 35.853 1.00 88.31 89 LYS A O 1
ATOM 712 N N . LEU A 1 90 ? -21.282 -2.211 34.471 1.00 91.44 90 LEU A N 1
ATOM 713 C CA . LEU A 1 90 ? -21.337 -1.051 35.367 1.00 91.44 90 LEU A CA 1
ATOM 714 C C . LEU A 1 90 ? -22.782 -0.603 35.619 1.00 91.44 90 LEU A C 1
ATOM 716 O O . LEU A 1 90 ? -23.153 -0.350 36.765 1.00 91.44 90 LEU A O 1
ATOM 720 N N . GLN A 1 91 ? -23.626 -0.566 34.585 1.00 89.69 91 GLN A N 1
ATOM 721 C CA . GLN A 1 91 ? -25.044 -0.222 34.732 1.00 89.69 91 GLN A CA 1
ATOM 722 C C . GLN A 1 91 ? -25.798 -1.225 35.619 1.00 89.69 91 GLN A C 1
ATOM 724 O O . GLN A 1 91 ? -26.597 -0.821 36.470 1.00 89.69 91 GLN A O 1
ATOM 729 N N . VAL A 1 92 ? -25.535 -2.527 35.458 1.00 87.50 92 VAL A N 1
ATOM 730 C CA . VAL A 1 92 ? -26.100 -3.587 36.309 1.00 87.50 92 VAL A CA 1
ATOM 731 C C . VAL A 1 92 ? -25.671 -3.409 37.763 1.00 87.50 92 VAL A C 1
ATOM 733 O O . VAL A 1 92 ? -26.523 -3.435 38.654 1.00 87.50 92 VAL A O 1
ATOM 736 N N . LEU A 1 93 ? -24.379 -3.175 38.007 1.00 88.31 93 LEU A N 1
ATOM 737 C CA . LEU A 1 93 ? -23.845 -2.967 39.351 1.00 88.31 93 LEU A CA 1
ATOM 738 C C . LEU A 1 93 ? -24.471 -1.738 40.024 1.00 88.31 93 LEU A C 1
ATOM 740 O O . LEU A 1 93 ? -24.949 -1.834 41.154 1.00 88.31 93 LEU A O 1
ATOM 744 N N . LEU A 1 94 ? -24.548 -0.607 39.316 1.00 89.12 94 LEU A N 1
ATOM 745 C CA . LEU A 1 94 ? -25.186 0.613 39.819 1.00 89.12 94 LEU A CA 1
ATOM 746 C C . LEU A 1 94 ? -26.662 0.377 40.157 1.00 89.12 94 LEU A C 1
ATOM 748 O O . LEU A 1 94 ? -27.120 0.742 41.240 1.00 89.12 94 LEU A O 1
ATOM 752 N N . ARG A 1 95 ? -27.409 -0.288 39.267 1.00 85.12 95 ARG A N 1
ATOM 753 C CA . ARG A 1 95 ? -28.810 -0.653 39.513 1.00 85.12 95 ARG A CA 1
ATOM 754 C C . ARG A 1 95 ? -28.939 -1.568 40.729 1.00 85.12 95 ARG A C 1
ATOM 756 O O . ARG A 1 95 ? -29.870 -1.398 41.513 1.00 85.12 95 ARG A O 1
ATOM 763 N N . PHE A 1 96 ? -28.041 -2.533 40.895 1.00 83.25 96 PHE A N 1
ATOM 764 C CA . PHE A 1 96 ? -28.042 -3.426 42.047 1.00 83.25 96 PHE A CA 1
ATOM 765 C C . PHE A 1 96 ? -27.811 -2.649 43.348 1.00 83.25 96 PHE A C 1
ATOM 767 O O . PHE A 1 96 ? -28.624 -2.761 44.263 1.00 83.25 96 PHE A O 1
ATOM 774 N N . MET A 1 97 ? -26.782 -1.797 43.402 1.00 84.19 97 MET A N 1
ATOM 775 C CA . MET A 1 97 ? -26.457 -0.9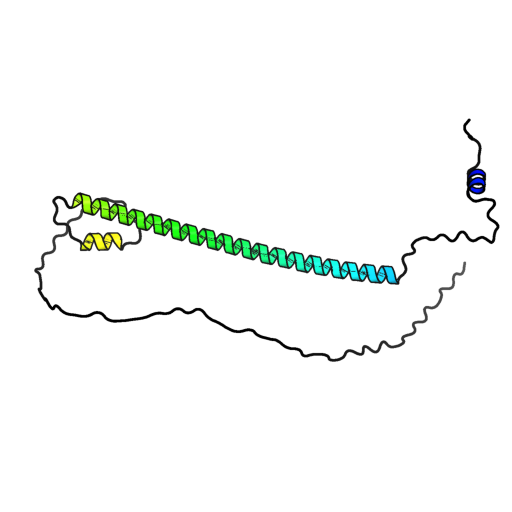73 44.574 1.00 84.19 97 MET A CA 1
ATOM 776 C C . MET A 1 97 ? -27.589 -0.013 44.959 1.00 84.19 97 MET A C 1
ATOM 778 O O . MET A 1 97 ? -27.925 0.100 46.135 1.00 84.19 97 MET A O 1
ATOM 782 N N . LEU A 1 98 ? -28.232 0.640 43.986 1.00 84.75 98 LEU A N 1
ATOM 783 C CA . LEU A 1 98 ? -29.353 1.550 44.255 1.00 84.75 98 LEU A CA 1
ATOM 784 C C . LEU A 1 98 ? -30.594 0.813 44.795 1.00 84.75 98 LEU A C 1
ATOM 786 O O . LEU A 1 98 ? -31.311 1.341 45.646 1.00 84.75 98 LEU A O 1
ATOM 790 N N . ASN A 1 99 ? -30.827 -0.426 44.347 1.00 77.94 99 ASN A N 1
ATOM 791 C CA . ASN A 1 99 ? -31.981 -1.243 44.742 1.00 77.94 99 ASN A CA 1
ATOM 792 C C . ASN A 1 99 ? -31.773 -2.065 46.032 1.00 77.94 99 ASN A C 1
ATOM 794 O O . ASN A 1 99 ? -32.707 -2.724 46.496 1.00 77.94 99 ASN A O 1
ATOM 798 N N . GLN A 1 100 ? -30.575 -2.049 46.625 1.00 66.56 100 GLN A N 1
ATOM 799 C CA . GLN A 1 100 ? -30.266 -2.752 47.879 1.00 66.56 100 GLN A CA 1
ATOM 800 C C . GLN A 1 100 ? -30.914 -2.133 49.121 1.00 66.56 100 GLN A C 1
ATOM 802 O O . GLN A 1 100 ? -30.867 -2.734 50.191 1.00 66.56 100 GLN A O 1
ATOM 807 N N . SER A 1 101 ? -31.565 -0.977 49.004 1.00 58.84 101 SER A N 1
ATOM 808 C CA . SER A 1 101 ? -32.054 -0.206 50.148 1.00 58.84 101 SER A CA 1
ATOM 809 C C . SER A 1 101 ? -33.105 -0.915 51.022 1.00 58.84 101 SER A C 1
ATOM 811 O O . SER A 1 101 ? -33.392 -0.382 52.085 1.00 58.84 101 SER A O 1
ATOM 813 N N . ASN A 1 102 ? -33.645 -2.097 50.651 1.00 53.34 102 ASN A N 1
ATOM 814 C CA . ASN A 1 102 ? -34.660 -2.809 51.458 1.00 53.34 102 ASN A CA 1
ATOM 815 C C . ASN A 1 102 ? -34.743 -4.360 51.356 1.00 53.34 102 ASN A C 1
ATOM 817 O O . ASN A 1 102 ? -35.654 -4.923 51.956 1.00 53.34 102 ASN A O 1
ATOM 821 N N . SER A 1 103 ? -33.904 -5.086 50.594 1.00 61.09 103 SER A N 1
ATOM 822 C CA . SER A 1 103 ? -34.306 -6.442 50.120 1.00 61.09 103 SER A CA 1
ATOM 823 C C . SER A 1 103 ? -33.398 -7.651 50.404 1.00 61.09 103 SER A C 1
ATOM 825 O O . SER A 1 103 ? -33.753 -8.740 49.967 1.00 61.09 103 SER A O 1
ATOM 827 N N . GLY A 1 104 ? -32.285 -7.528 51.143 1.00 62.72 104 GLY A N 1
ATOM 828 C CA . GLY A 1 104 ? -31.488 -8.702 51.566 1.00 62.72 104 GLY A CA 1
ATOM 829 C C . GLY A 1 104 ? -31.063 -9.634 50.417 1.00 62.72 104 GLY A C 1
ATOM 830 O O . GLY A 1 104 ? -31.126 -10.852 50.555 1.00 62.72 104 GLY A O 1
ATOM 831 N N . ARG A 1 105 ? -30.727 -9.059 49.254 1.00 68.19 105 ARG A N 1
ATOM 832 C CA . ARG A 1 105 ? -30.474 -9.799 48.007 1.00 68.19 105 ARG A CA 1
ATOM 833 C C . ARG A 1 105 ? -29.127 -10.518 48.009 1.00 68.19 105 ARG A C 1
ATOM 835 O O . ARG A 1 105 ? -28.149 -9.985 48.526 1.00 68.19 105 ARG A O 1
ATOM 842 N N . ASP A 1 106 ? -29.107 -11.688 47.371 1.00 75.00 106 ASP A N 1
ATOM 843 C CA . ASP A 1 106 ? -27.932 -12.547 47.242 1.00 75.00 106 ASP A CA 1
ATOM 844 C C . ASP A 1 106 ? -26.866 -11.943 46.311 1.00 75.00 106 ASP A C 1
ATOM 846 O O . ASP A 1 106 ? -27.154 -11.449 45.218 1.00 75.00 106 ASP A O 1
ATOM 850 N N . MET A 1 107 ? -25.618 -11.972 46.774 1.00 77.56 107 MET A N 1
ATOM 851 C CA . MET A 1 107 ? -24.446 -11.483 46.047 1.00 77.56 107 MET A CA 1
ATOM 852 C C . MET A 1 107 ? -23.991 -12.491 44.977 1.00 77.56 107 MET A C 1
ATOM 854 O O . MET A 1 107 ? -23.370 -12.089 43.991 1.00 77.56 107 MET A O 1
ATOM 858 N N . GLY A 1 108 ? -24.336 -13.776 45.141 1.00 79.44 108 GLY A N 1
ATOM 859 C CA . GLY A 1 108 ? -24.078 -14.837 44.166 1.00 79.44 108 GLY A CA 1
ATOM 860 C C . GLY A 1 108 ? -24.802 -14.609 42.837 1.00 79.44 108 GLY A C 1
ATOM 861 O O . GLY A 1 108 ? -24.170 -14.658 41.781 1.00 79.44 108 GLY A O 1
ATOM 862 N N . ASP A 1 109 ? -26.086 -14.248 42.885 1.00 76.25 109 ASP A N 1
ATOM 863 C CA . ASP A 1 109 ? -26.880 -13.903 41.694 1.00 76.25 109 ASP A CA 1
ATOM 864 C C . ASP A 1 109 ? -26.310 -12.699 40.915 1.00 76.25 109 ASP A C 1
ATOM 866 O O . ASP A 1 109 ? -26.319 -12.681 39.680 1.00 76.25 109 ASP A O 1
ATOM 870 N N . LEU A 1 110 ? -25.764 -11.693 41.613 1.00 82.88 110 LEU A N 1
ATOM 871 C CA . LEU A 1 110 ? -25.092 -10.559 40.965 1.00 82.88 110 LEU A CA 1
ATOM 872 C C . LEU A 1 110 ? -23.806 -11.000 40.263 1.00 82.88 110 LEU A C 1
ATOM 874 O O . LEU A 1 110 ? -23.534 -10.564 39.143 1.00 82.88 110 LEU A O 1
ATOM 878 N N . LEU A 1 111 ? -23.010 -11.841 40.926 1.00 81.25 111 LEU A N 1
ATOM 879 C CA . LEU A 1 111 ? -21.765 -12.354 40.369 1.00 81.25 111 LEU A CA 1
ATOM 880 C C . LEU A 1 111 ? -22.045 -13.132 39.077 1.00 81.25 111 LEU A C 1
ATOM 882 O O . LEU A 1 111 ? -21.401 -12.879 38.063 1.00 81.25 111 LEU A O 1
ATOM 886 N N . ALA A 1 112 ? -23.072 -13.989 39.079 1.00 80.69 112 ALA A N 1
ATOM 887 C CA . ALA A 1 112 ? -23.512 -14.717 37.892 1.00 80.69 112 ALA A CA 1
ATOM 888 C C . ALA A 1 112 ? -23.903 -13.766 36.746 1.00 80.69 112 ALA A C 1
ATOM 890 O O . ALA A 1 112 ? -23.455 -13.950 35.614 1.00 80.69 112 ALA A O 1
ATOM 891 N N . LEU A 1 113 ? -24.656 -12.701 37.040 1.00 79.75 113 LEU A N 1
ATOM 892 C CA . LEU A 1 113 ? -25.085 -11.709 36.050 1.00 79.75 113 LEU A CA 1
ATOM 893 C C . LEU A 1 113 ? -23.905 -10.940 35.424 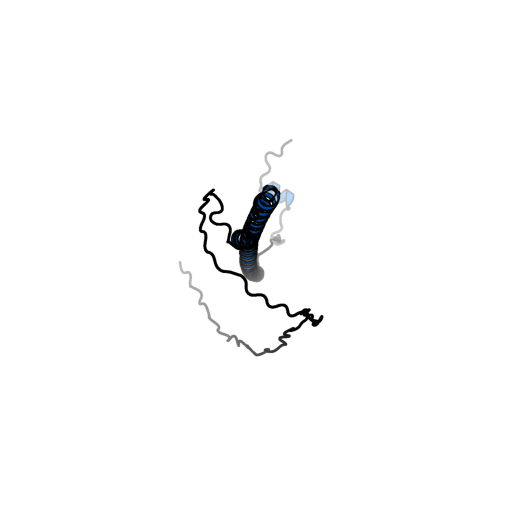1.00 79.75 113 LEU A C 1
ATOM 895 O O . LEU A 1 113 ? -23.900 -10.681 34.222 1.00 79.75 113 LEU A O 1
ATOM 899 N N . LEU A 1 114 ? -22.881 -10.611 36.218 1.00 83.56 114 LEU A N 1
ATOM 900 C CA . LEU A 1 114 ? -21.660 -9.936 35.755 1.00 83.56 114 LEU A CA 1
ATOM 901 C C . LEU A 1 114 ? -20.698 -10.876 35.005 1.00 83.56 114 LEU A C 1
ATOM 903 O O . LEU A 1 114 ? -19.874 -10.412 34.206 1.00 83.56 114 LEU A O 1
ATOM 907 N N . SER A 1 115 ? -20.793 -12.183 35.255 1.00 82.12 115 SER A N 1
ATOM 908 C CA . SER A 1 115 ? -19.990 -13.220 34.603 1.00 82.12 115 SER A CA 1
ATOM 909 C C . SER A 1 115 ? -20.559 -13.687 33.262 1.00 82.12 115 SER A C 1
ATOM 911 O O . SER A 1 115 ? -19.796 -14.199 32.444 1.00 82.12 115 SER A O 1
ATOM 913 N N . THR A 1 116 ? -21.856 -13.500 32.991 1.00 70.56 116 THR A N 1
ATOM 914 C CA . THR A 1 116 ? -22.429 -13.871 31.686 1.00 70.56 116 THR A CA 1
ATOM 915 C C . THR A 1 116 ? -21.887 -12.994 30.544 1.00 70.56 116 THR A C 1
ATOM 917 O O . THR A 1 116 ? -21.779 -11.773 30.701 1.00 70.56 116 THR A O 1
ATOM 920 N N . PRO A 1 117 ? -21.529 -13.575 29.381 1.00 63.44 117 PRO A N 1
ATOM 921 C CA . PRO A 1 117 ? -21.307 -12.805 28.161 1.00 63.44 117 PRO A CA 1
ATOM 922 C C . PRO A 1 117 ? -22.603 -12.063 27.826 1.00 63.44 117 PRO A C 1
ATOM 924 O O . PRO A 1 117 ? -23.664 -12.683 27.845 1.00 63.44 117 PRO A O 1
ATOM 927 N N . ASN A 1 118 ? -22.527 -10.754 27.563 1.00 61.00 118 ASN A N 1
ATOM 928 C CA . ASN A 1 118 ? -23.682 -9.902 27.255 1.00 61.00 118 ASN A CA 1
ATOM 929 C C . ASN A 1 118 ? -24.418 -10.420 26.000 1.00 61.00 118 ASN A C 1
ATOM 931 O O . ASN A 1 118 ? -24.136 -9.987 24.887 1.00 61.00 118 ASN A O 1
ATOM 935 N N . GLY A 1 119 ? -25.333 -11.371 26.190 1.00 50.50 119 GLY A N 1
ATOM 936 C CA . GLY A 1 119 ? -26.230 -11.902 25.168 1.00 50.50 119 GLY A CA 1
ATOM 937 C C . GLY A 1 119 ? -27.674 -11.473 25.400 1.00 50.50 119 GLY A C 1
ATOM 938 O O . GLY A 1 119 ? -28.308 -10.997 24.474 1.00 50.50 119 GLY A O 1
ATOM 939 N N . ASP A 1 120 ? -28.175 -11.540 26.638 1.00 46.22 120 ASP A N 1
ATOM 940 C CA . ASP A 1 120 ? -29.625 -11.474 26.879 1.00 46.22 120 ASP A CA 1
ATOM 941 C C . ASP A 1 120 ? -30.006 -10.759 28.190 1.00 46.22 120 ASP A C 1
ATOM 943 O O . ASP A 1 120 ? -30.929 -11.163 28.891 1.00 46.22 120 ASP A O 1
ATOM 947 N N . ASN A 1 121 ? -29.345 -9.651 28.547 1.00 50.75 121 ASN A N 1
ATOM 948 C CA . ASN A 1 121 ? -29.725 -8.867 29.740 1.00 50.75 121 ASN A CA 1
ATOM 949 C C . ASN A 1 121 ? -30.893 -7.898 29.506 1.00 50.75 121 ASN A C 1
ATOM 951 O O . ASN A 1 121 ? -31.009 -6.857 30.155 1.00 50.75 121 ASN A O 1
ATOM 955 N N . ASN A 1 122 ? -31.801 -8.269 28.607 1.00 51.09 122 ASN A N 1
ATOM 956 C CA . ASN A 1 122 ? -33.094 -7.628 28.484 1.00 51.09 122 ASN A CA 1
ATOM 957 C C . ASN A 1 122 ? -34.161 -8.659 28.850 1.00 51.09 122 ASN A C 1
ATOM 959 O O . ASN A 1 122 ? -34.645 -9.364 27.975 1.00 51.09 122 ASN A O 1
ATOM 963 N N . ASN A 1 123 ? -34.472 -8.792 30.145 1.00 44.72 123 ASN A N 1
ATOM 964 C CA . ASN A 1 123 ? -35.850 -8.878 30.636 1.00 44.72 123 ASN A CA 1
ATOM 965 C C . ASN A 1 123 ? -35.932 -9.011 32.162 1.00 44.72 123 ASN A C 1
ATOM 967 O O . ASN A 1 123 ? -35.294 -9.846 32.798 1.00 44.72 123 ASN A O 1
ATOM 971 N N . ASN A 1 124 ? -36.832 -8.204 32.725 1.00 50.53 124 ASN A N 1
ATOM 972 C CA . ASN A 1 124 ? -37.526 -8.481 33.975 1.00 50.53 124 ASN A CA 1
ATOM 973 C C . ASN A 1 124 ? -38.109 -9.905 33.939 1.00 50.53 124 ASN A C 1
ATOM 975 O O . ASN A 1 124 ? -39.141 -10.123 33.310 1.00 50.53 124 ASN A O 1
ATOM 979 N N . ALA A 1 125 ? -37.509 -10.854 34.650 1.00 36.97 125 ALA A N 1
ATOM 980 C CA . ALA A 1 125 ? -38.149 -12.130 34.952 1.00 36.97 125 ALA A CA 1
ATOM 981 C C . ALA A 1 125 ? -37.801 -12.539 36.385 1.00 36.97 125 ALA A C 1
ATOM 983 O O . ALA A 1 125 ? -36.898 -13.320 36.658 1.00 36.97 125 ALA A O 1
ATOM 984 N N . LEU A 1 126 ? -38.540 -11.936 37.316 1.00 50.97 126 LEU A N 1
ATOM 985 C CA . LEU A 1 126 ? -38.724 -12.432 38.673 1.00 50.97 126 LEU A CA 1
ATOM 986 C C . LEU A 1 126 ? -39.226 -13.877 38.611 1.00 50.97 126 LEU A C 1
ATOM 988 O O . LEU A 1 126 ? -40.391 -14.079 38.288 1.00 50.97 126 LEU A O 1
ATOM 992 N N . HIS A 1 127 ? -38.417 -14.856 39.007 1.00 38.97 127 HIS A N 1
ATOM 993 C CA . HIS A 1 127 ? -38.956 -16.129 39.474 1.00 38.97 127 HIS A CA 1
ATOM 994 C C . HIS A 1 127 ? -38.223 -16.578 40.732 1.00 38.97 127 HIS A C 1
ATOM 996 O O . HIS A 1 127 ? -37.086 -17.033 40.716 1.00 38.97 127 HIS A O 1
ATOM 1002 N N . SER A 1 128 ? -38.928 -16.400 41.845 1.00 44.62 128 SER A N 1
ATOM 1003 C CA . SER A 1 128 ? -38.646 -16.998 43.137 1.00 44.62 128 SER A CA 1
ATOM 1004 C C . SER A 1 128 ? -38.418 -18.501 43.000 1.00 44.62 128 SER A C 1
ATOM 1006 O O . SER A 1 128 ? -39.227 -19.201 42.392 1.00 44.62 128 SER A O 1
ATOM 1008 N N . SER A 1 129 ? -37.378 -19.020 43.642 1.00 41.91 129 SER A N 1
ATOM 1009 C CA . SER A 1 129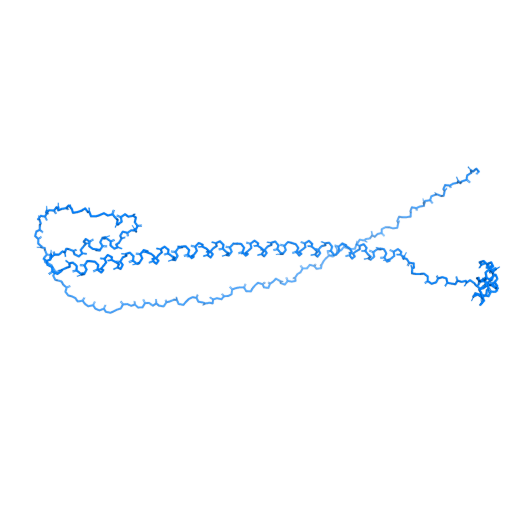 ? -37.337 -20.420 44.058 1.00 41.91 129 SER A CA 1
ATOM 1010 C C . SER A 1 129 ? -36.645 -20.514 45.410 1.00 41.91 129 SER A C 1
ATOM 1012 O O . SER A 1 129 ? -35.435 -20.391 45.542 1.00 41.91 129 SER A O 1
ATOM 1014 N N . SER A 1 130 ? -37.488 -20.670 46.427 1.00 39.22 130 SER A N 1
ATOM 1015 C CA . SER A 1 130 ? -37.124 -21.071 47.779 1.00 39.22 130 SER A CA 1
ATOM 1016 C C . SER A 1 130 ? -36.493 -22.464 47.734 1.00 39.22 130 SER A C 1
ATOM 1018 O O . SER A 1 130 ? -37.133 -23.406 47.269 1.00 39.22 130 SER A O 1
ATOM 1020 N N . SER A 1 131 ? -35.268 -22.603 48.238 1.00 46.88 131 SER A N 1
ATOM 1021 C CA . SER A 1 131 ? -34.703 -23.897 48.618 1.00 46.88 131 SER A CA 1
ATOM 1022 C C . SER A 1 131 ? -33.948 -23.735 49.931 1.00 46.88 131 SER A C 1
ATOM 1024 O O . SER A 1 131 ? -32.955 -23.016 50.017 1.00 46.88 131 SER A O 1
ATOM 1026 N N . ALA A 1 132 ? -34.475 -24.363 50.978 1.00 42.50 132 ALA A N 1
ATOM 1027 C CA . ALA A 1 132 ? -33.915 -24.345 52.316 1.00 42.50 132 ALA A CA 1
ATOM 1028 C C . ALA A 1 132 ? -32.798 -25.391 52.451 1.00 42.50 132 ALA A C 1
ATOM 1030 O O . ALA A 1 132 ? -33.065 -26.582 52.306 1.00 42.50 132 ALA A O 1
ATOM 1031 N N . HIS A 1 133 ? -31.582 -24.970 52.821 1.00 38.72 133 HIS A N 1
ATOM 1032 C CA . HIS A 1 133 ? -30.678 -25.805 53.618 1.00 38.72 133 HIS A CA 1
ATOM 1033 C C . HIS A 1 133 ? -29.680 -24.952 54.427 1.00 38.72 133 HIS A C 1
ATOM 1035 O O . HIS A 1 133 ? -29.120 -23.982 53.928 1.00 38.72 133 HIS A O 1
ATOM 1041 N N . ALA A 1 134 ? -29.523 -25.309 55.703 1.00 41.84 134 ALA A N 1
ATOM 1042 C CA . ALA A 1 134 ? -28.806 -24.596 56.768 1.00 41.84 134 ALA A CA 1
ATOM 1043 C C . ALA A 1 134 ? -27.259 -24.583 56.609 1.00 41.84 134 ALA A C 1
ATOM 1045 O O . ALA A 1 134 ? -26.734 -25.399 55.847 1.00 41.84 134 ALA A O 1
ATOM 1046 N N . PRO A 1 135 ? -26.526 -23.696 57.328 1.00 50.12 135 PRO A N 1
ATOM 1047 C CA . PRO A 1 135 ? -25.125 -23.372 57.059 1.00 50.12 135 PRO A CA 1
ATOM 1048 C C . PRO A 1 135 ? -24.169 -24.356 57.739 1.00 50.12 135 PRO A C 1
ATOM 1050 O O . PRO A 1 135 ? -24.460 -24.860 58.824 1.00 50.12 135 PRO A O 1
ATOM 1053 N N . ASN A 1 136 ? -23.004 -24.588 57.133 1.00 34.84 136 ASN A N 1
ATOM 1054 C CA . ASN A 1 136 ? -21.896 -25.248 57.813 1.00 34.84 136 ASN A CA 1
ATOM 1055 C C . ASN A 1 136 ? -20.742 -24.255 57.982 1.00 34.84 136 ASN A C 1
ATOM 1057 O O . ASN A 1 136 ? -20.195 -23.752 57.002 1.00 34.84 136 ASN A O 1
ATOM 1061 N N . ASN A 1 137 ? -20.419 -23.966 59.239 1.00 49.12 137 ASN A N 1
ATOM 1062 C CA . ASN A 1 137 ? -19.316 -23.110 59.646 1.00 49.12 137 ASN A CA 1
ATOM 1063 C C . ASN A 1 137 ? -18.008 -23.900 59.563 1.00 49.12 137 ASN A C 1
ATOM 1065 O O . ASN A 1 137 ? -17.902 -24.971 60.162 1.00 49.12 137 ASN A O 1
ATOM 1069 N N . HIS A 1 138 ? -16.985 -23.337 58.927 1.00 44.19 138 HIS A N 1
ATOM 1070 C CA . HIS A 1 138 ? -15.606 -23.653 59.282 1.00 44.19 138 HIS A CA 1
ATOM 1071 C C . HIS A 1 138 ? -14.731 -22.412 59.094 1.00 44.19 138 HIS A C 1
ATOM 1073 O O . HIS A 1 138 ? -14.355 -22.059 57.980 1.00 44.19 138 HIS A O 1
ATOM 1079 N N . GLU A 1 139 ? -14.457 -21.731 60.206 1.00 48.69 139 GLU A N 1
ATOM 1080 C CA . GLU A 1 139 ? -13.301 -20.850 60.338 1.00 48.69 139 GLU A CA 1
ATOM 1081 C C . GLU A 1 139 ? -12.030 -21.702 60.308 1.00 48.69 139 GLU A C 1
ATOM 1083 O O . GLU A 1 139 ? -11.882 -22.597 61.139 1.00 48.69 139 GLU A O 1
ATOM 1088 N N . VAL A 1 140 ? -11.090 -21.355 59.432 1.00 48.88 140 VAL A N 1
ATOM 1089 C CA . VAL A 1 140 ? -9.664 -21.356 59.768 1.00 48.88 140 VAL A CA 1
ATOM 1090 C C . VAL A 1 140 ? -9.020 -20.133 59.123 1.00 48.88 140 VAL A C 1
ATOM 1092 O O . VAL A 1 140 ? -9.027 -19.948 57.908 1.00 48.88 140 VAL A O 1
ATOM 1095 N N . ASN A 1 141 ? -8.533 -19.272 60.003 1.00 43.09 141 ASN A N 1
ATOM 1096 C CA . ASN A 1 141 ? -7.619 -18.179 59.739 1.00 43.09 141 ASN A CA 1
ATOM 1097 C C . ASN A 1 141 ? -6.230 -18.743 59.390 1.00 43.09 141 ASN A C 1
ATOM 1099 O O . ASN A 1 141 ? -5.879 -19.809 59.890 1.00 43.09 141 ASN A O 1
ATOM 1103 N N . ASP A 1 142 ? -5.472 -18.000 58.581 1.00 42.03 142 ASP A N 1
ATOM 1104 C CA . ASP A 1 142 ? -4.026 -17.737 58.705 1.00 42.03 142 ASP A CA 1
ATOM 1105 C C . ASP A 1 142 ? -3.303 -17.706 57.348 1.00 42.03 142 ASP A C 1
ATOM 1107 O O . ASP A 1 142 ? -3.164 -18.710 56.659 1.00 42.03 142 ASP A O 1
ATOM 1111 N N . GLY A 1 143 ? -2.716 -16.542 57.053 1.00 35.09 143 GLY A N 1
ATOM 1112 C CA . GLY A 1 143 ? -1.280 -16.507 56.791 1.00 35.09 143 GLY A CA 1
ATOM 1113 C C . GLY A 1 143 ? -0.804 -16.356 55.345 1.00 35.09 143 GLY A C 1
ATOM 1114 O O . GLY A 1 143 ? -0.847 -17.285 54.555 1.00 35.09 143 GLY A O 1
ATOM 1115 N N . LEU A 1 144 ? -0.131 -15.220 55.144 1.00 39.38 144 LEU A N 1
ATOM 1116 C CA . LEU A 1 144 ? 1.193 -15.107 54.518 1.00 39.38 144 LEU A CA 1
ATOM 1117 C C . LEU A 1 144 ? 1.287 -14.881 52.999 1.00 39.38 144 LEU A C 1
ATOM 1119 O O . LEU A 1 144 ? 1.066 -15.740 52.159 1.00 39.38 144 LEU A O 1
ATOM 1123 N N . MET A 1 145 ? 1.732 -13.651 52.737 1.00 53.53 145 MET A N 1
ATOM 1124 C CA . MET A 1 145 ? 2.527 -13.151 51.619 1.00 53.53 145 MET A CA 1
ATOM 1125 C C . MET A 1 145 ? 3.543 -14.160 51.059 1.00 53.53 145 MET A C 1
ATOM 1127 O O . MET A 1 145 ? 4.280 -14.787 51.817 1.00 53.53 145 MET A O 1
ATOM 1131 N N . GLY A 1 146 ? 3.646 -14.173 49.734 1.00 41.28 146 GLY A N 1
ATOM 1132 C CA . GLY A 1 146 ? 4.620 -14.897 48.913 1.00 41.28 146 GLY A CA 1
ATOM 1133 C C . GLY A 1 146 ? 3.915 -15.233 47.600 1.00 41.28 146 GLY A C 1
ATOM 1134 O O . GLY A 1 146 ? 2.766 -15.649 47.633 1.00 41.28 146 GLY A O 1
ATOM 1135 N N . GLU A 1 147 ? 4.410 -14.990 46.399 1.00 51.81 147 GLU A N 1
ATOM 1136 C CA . GLU A 1 147 ? 5.755 -14.905 45.831 1.00 51.81 147 GLU A CA 1
ATOM 1137 C C . GLU A 1 147 ? 5.514 -14.285 44.420 1.00 51.81 147 GLU A C 1
ATOM 1139 O O . GLU A 1 147 ? 4.429 -14.447 43.862 1.00 51.81 147 GLU A O 1
ATOM 1144 N N . GLU A 1 148 ? 6.302 -13.303 43.958 1.00 47.94 148 GLU A N 1
ATOM 1145 C CA . GLU A 1 148 ? 7.368 -13.513 42.950 1.00 47.94 148 GLU A CA 1
ATOM 1146 C C . GLU A 1 148 ? 6.824 -14.059 41.605 1.00 47.94 148 GLU A C 1
ATOM 1148 O O . GLU A 1 148 ? 6.068 -15.014 41.581 1.00 47.94 148 GLU A O 1
ATOM 1153 N N . GLN A 1 149 ? 7.109 -13.564 40.402 1.00 52.44 149 GLN A N 1
ATOM 1154 C CA . GLN A 1 149 ? 8.211 -12.812 39.801 1.00 52.44 149 GLN A CA 1
ATOM 1155 C C . GLN A 1 149 ? 7.742 -12.487 38.353 1.00 52.44 149 GLN A C 1
ATOM 1157 O O . GLN A 1 149 ? 6.894 -13.188 37.805 1.00 52.44 149 GLN A O 1
ATOM 1162 N N . MET A 1 150 ? 8.060 -11.309 37.812 1.00 48.06 150 MET A N 1
ATOM 1163 C CA . MET A 1 150 ? 9.056 -11.093 36.741 1.00 48.06 150 MET A CA 1
ATOM 1164 C C . MET A 1 150 ? 8.971 -12.029 35.526 1.00 48.06 150 MET A C 1
ATOM 1166 O O . MET A 1 150 ? 9.127 -13.232 35.684 1.00 48.06 150 MET A O 1
ATOM 1170 N N . LEU A 1 151 ? 8.807 -11.423 34.343 1.00 51.78 151 LEU A N 1
ATOM 1171 C CA . LEU A 1 151 ? 9.374 -11.798 33.031 1.00 51.78 151 LEU A CA 1
ATOM 1172 C C . LEU A 1 151 ? 9.004 -10.651 32.063 1.00 51.78 151 LEU A C 1
ATOM 1174 O O . LEU A 1 151 ? 7.895 -10.591 31.536 1.00 51.78 151 LEU A O 1
ATOM 1178 N N . ASP A 1 152 ? 9.767 -9.557 32.106 1.00 49.88 152 ASP A N 1
ATOM 1179 C CA . ASP A 1 152 ? 10.711 -9.178 31.043 1.00 49.88 152 ASP A CA 1
ATOM 1180 C C . ASP A 1 152 ? 11.222 -10.340 30.180 1.00 49.88 152 ASP A C 1
ATOM 1182 O O . ASP A 1 152 ? 12.031 -11.133 30.639 1.00 49.88 152 ASP A O 1
ATOM 1186 N N . ASP A 1 153 ? 10.784 -10.371 28.918 1.00 53.16 153 ASP A N 1
ATOM 1187 C CA . ASP A 1 153 ? 11.487 -11.016 27.802 1.00 53.16 153 ASP A CA 1
ATOM 1188 C C . ASP A 1 153 ? 11.544 -9.999 26.645 1.00 53.16 153 ASP A C 1
ATOM 1190 O O . ASP A 1 153 ? 10.696 -9.954 25.749 1.00 53.16 153 ASP A O 1
ATOM 1194 N N . LEU A 1 154 ? 12.535 -9.113 26.725 1.00 55.62 154 LEU A N 1
ATOM 1195 C CA . LEU A 1 154 ? 13.159 -8.469 25.573 1.00 55.62 154 LEU A CA 1
ATOM 1196 C C . LEU A 1 154 ? 14.563 -9.064 25.424 1.00 55.62 154 LEU A C 1
ATOM 1198 O O . LEU A 1 154 ? 15.139 -9.489 26.420 1.00 55.62 154 LEU A O 1
ATOM 1202 N N . GLU A 1 155 ? 15.079 -8.985 24.193 1.00 53.69 155 GLU A N 1
ATOM 1203 C CA . GLU A 1 155 ? 16.393 -9.441 23.694 1.00 53.69 155 GLU A CA 1
ATOM 1204 C C . GLU A 1 155 ? 16.436 -10.909 23.224 1.00 53.69 155 GLU A C 1
ATOM 1206 O O . GLU A 1 155 ? 15.838 -11.790 23.824 1.00 53.69 155 GLU A O 1
ATOM 1211 N N . GLU A 1 156 ? 17.120 -11.310 22.152 1.00 53.06 156 GLU A N 1
ATOM 1212 C CA . GLU A 1 156 ? 17.839 -10.670 21.042 1.00 53.06 156 GLU A CA 1
ATOM 1213 C C . GLU A 1 156 ? 18.326 -11.833 20.134 1.00 53.06 156 GLU A C 1
ATOM 1215 O O . GLU A 1 156 ? 18.243 -13.003 20.511 1.00 53.06 156 GLU A O 1
ATOM 1220 N N . ASP A 1 157 ? 18.834 -11.502 18.947 1.00 45.84 157 ASP A N 1
ATOM 1221 C CA . ASP A 1 157 ? 19.644 -12.333 18.044 1.00 45.84 157 ASP A CA 1
ATOM 1222 C C . ASP A 1 157 ? 18.996 -13.417 17.161 1.00 45.84 157 ASP A C 1
ATOM 1224 O O . ASP A 1 157 ? 18.633 -14.519 17.562 1.00 45.84 157 ASP A O 1
ATOM 1228 N N . HIS A 1 158 ? 19.043 -13.150 15.850 1.00 48.34 158 HIS A N 1
ATOM 1229 C CA . HIS A 1 158 ? 20.098 -13.759 15.036 1.00 48.34 158 HIS A CA 1
ATOM 1230 C C . HIS A 1 158 ? 20.301 -12.982 13.727 1.00 48.34 158 HIS A C 1
ATOM 1232 O O . HIS A 1 158 ? 19.585 -13.172 12.740 1.00 48.34 158 HIS A O 1
ATOM 1238 N N . GLU A 1 159 ? 21.347 -12.155 13.707 1.00 53.56 159 GLU A N 1
ATOM 1239 C CA . GLU A 1 159 ? 22.074 -11.818 12.486 1.00 53.56 159 GLU A CA 1
ATOM 1240 C C . GLU A 1 159 ? 22.514 -13.116 11.790 1.00 53.56 159 GLU A C 1
ATOM 1242 O O . GLU A 1 159 ? 23.248 -13.933 12.348 1.00 53.56 159 GLU A O 1
ATOM 1247 N N . LYS A 1 160 ? 22.076 -13.320 10.546 1.00 60.28 160 LYS A N 1
ATOM 1248 C CA . LYS A 1 160 ? 22.709 -14.282 9.641 1.00 60.28 160 LYS A CA 1
ATOM 1249 C C . LYS A 1 160 ? 23.454 -13.514 8.567 1.00 60.28 160 LYS A C 1
ATOM 1251 O O . LYS A 1 160 ? 22.889 -13.142 7.542 1.00 60.28 160 LYS A O 1
ATOM 1256 N N . HIS A 1 161 ? 24.743 -13.325 8.824 1.00 49.47 161 HIS A N 1
ATOM 1257 C CA . HIS A 1 161 ? 25.750 -13.184 7.786 1.00 49.47 161 HIS A CA 1
ATOM 1258 C C . HIS A 1 161 ? 25.686 -14.408 6.862 1.00 49.47 161 HIS A C 1
ATOM 1260 O O . HIS A 1 161 ? 25.959 -15.529 7.286 1.00 49.47 161 HIS A O 1
ATOM 1266 N N . LEU A 1 162 ? 25.322 -14.191 5.600 1.00 53.91 162 LEU A N 1
ATOM 1267 C CA . LEU A 1 162 ? 25.677 -15.090 4.507 1.00 53.91 162 LEU A CA 1
ATOM 1268 C C . LEU A 1 162 ? 26.806 -14.406 3.743 1.00 53.91 162 LEU A C 1
ATOM 1270 O O . LEU A 1 162 ? 26.575 -13.502 2.943 1.00 53.91 162 LEU A O 1
ATOM 1274 N N . SER A 1 163 ? 28.026 -14.791 4.101 1.00 46.47 163 SER A N 1
ATOM 1275 C CA . SER A 1 163 ? 29.242 -14.537 3.342 1.00 46.47 163 SER A CA 1
ATOM 1276 C C . SER A 1 163 ? 29.212 -15.304 2.021 1.00 46.47 163 SER A C 1
ATOM 1278 O O . SER A 1 163 ? 28.771 -16.452 1.988 1.00 46.47 163 SER A O 1
ATOM 1280 N N . ASP A 1 164 ? 29.672 -14.620 0.976 1.00 50.06 164 ASP A N 1
ATOM 1281 C CA . ASP A 1 164 ? 30.628 -15.071 -0.038 1.00 50.06 164 ASP A CA 1
ATOM 1282 C C . ASP A 1 164 ? 30.748 -16.584 -0.251 1.00 50.06 164 ASP A C 1
ATOM 1284 O O . ASP A 1 164 ? 31.262 -17.299 0.602 1.00 50.06 164 ASP A O 1
ATOM 1288 N N . ASP A 1 165 ? 30.307 -17.041 -1.422 1.00 53.78 165 ASP A N 1
ATOM 1289 C CA . ASP A 1 165 ? 31.114 -17.869 -2.322 1.00 53.78 165 ASP A CA 1
ATOM 1290 C C . ASP A 1 165 ? 30.317 -18.121 -3.608 1.00 53.78 165 ASP A C 1
ATOM 1292 O O . ASP A 1 165 ? 29.135 -18.457 -3.555 1.00 53.78 165 ASP A O 1
ATOM 1296 N N . LEU A 1 166 ? 30.975 -17.886 -4.746 1.00 55.44 166 LEU A N 1
ATOM 1297 C CA . LEU A 1 166 ? 30.910 -18.600 -6.032 1.00 55.44 166 LEU A CA 1
ATOM 1298 C C . LEU A 1 166 ? 31.354 -17.643 -7.156 1.00 55.44 166 LEU A C 1
ATOM 1300 O O . LEU A 1 166 ? 30.551 -17.132 -7.938 1.00 55.44 166 LEU A O 1
ATOM 1304 N N . GLU A 1 167 ? 32.668 -17.418 -7.233 1.00 58.12 167 GLU A N 1
ATOM 1305 C CA . GLU A 1 167 ? 33.330 -17.302 -8.532 1.00 58.12 167 GLU A CA 1
ATOM 1306 C C . GLU A 1 167 ? 33.484 -18.724 -9.088 1.00 58.12 167 GLU A C 1
ATOM 1308 O O . GLU A 1 167 ? 34.192 -19.526 -8.487 1.00 58.12 167 GLU A O 1
ATOM 1313 N N . GLU A 1 168 ? 32.830 -19.048 -10.206 1.00 57.47 168 GLU A N 1
ATOM 1314 C CA . GLU A 1 168 ? 33.297 -20.112 -11.105 1.00 57.47 168 GLU A CA 1
ATOM 1315 C C . GLU A 1 168 ? 32.696 -19.925 -12.511 1.00 57.47 168 GLU A C 1
ATOM 1317 O O . GLU A 1 168 ? 31.486 -19.998 -12.728 1.00 57.47 168 GLU A O 1
ATOM 1322 N N . ASP A 1 169 ? 33.591 -19.592 -13.437 1.00 53.44 169 ASP A N 1
ATOM 1323 C CA . ASP A 1 169 ? 33.678 -20.024 -14.829 1.00 53.44 169 ASP A CA 1
ATOM 1324 C C . ASP A 1 169 ? 32.431 -20.014 -15.723 1.00 53.44 169 ASP A C 1
ATOM 1326 O O . ASP A 1 169 ? 31.555 -20.875 -15.680 1.00 53.44 169 ASP A O 1
ATOM 1330 N N . ASN A 1 170 ? 32.468 -19.120 -16.714 1.00 52.47 170 ASN A N 1
ATOM 1331 C CA . ASN A 1 170 ? 32.068 -19.487 -18.070 1.00 52.47 170 ASN A CA 1
ATOM 1332 C C . ASN A 1 170 ? 32.925 -18.728 -19.090 1.00 52.47 170 ASN A C 1
ATOM 1334 O O . ASN A 1 170 ? 32.543 -17.678 -19.614 1.00 52.47 170 ASN A O 1
ATOM 1338 N N . GLU A 1 171 ? 34.093 -19.299 -19.394 1.00 56.84 171 GLU A N 1
ATOM 1339 C CA . GLU A 1 171 ? 34.762 -19.097 -20.677 1.00 56.84 171 GLU A CA 1
ATOM 1340 C C . GLU A 1 171 ? 33.860 -19.653 -21.792 1.00 56.84 171 GLU A C 1
ATOM 1342 O O . GLU A 1 171 ? 33.953 -20.809 -22.198 1.00 56.84 171 GLU A O 1
ATOM 1347 N N . ALA A 1 172 ? 32.947 -18.825 -22.300 1.00 58.41 172 ALA A N 1
ATOM 1348 C CA . ALA A 1 172 ? 32.262 -19.111 -23.553 1.00 58.41 172 ALA A CA 1
ATOM 1349 C C . ALA A 1 172 ? 33.196 -18.753 -24.715 1.00 58.41 172 ALA A C 1
ATOM 1351 O O . ALA A 1 172 ? 33.256 -17.621 -25.197 1.00 58.41 172 ALA A O 1
ATOM 1352 N N . GLN A 1 173 ? 33.942 -19.767 -25.129 1.00 58.22 173 GLN A N 1
ATOM 1353 C CA . GLN A 1 173 ? 34.686 -19.881 -26.371 1.00 58.22 173 GLN A CA 1
ATOM 1354 C C . GLN A 1 173 ? 33.724 -19.651 -27.552 1.00 58.22 173 GLN A C 1
ATOM 1356 O O . GLN A 1 173 ? 32.974 -20.549 -27.928 1.00 58.22 173 GLN A O 1
ATOM 1361 N N . PHE A 1 174 ? 33.681 -18.436 -28.113 1.00 48.31 174 PHE A N 1
ATOM 1362 C CA . PHE A 1 174 ? 32.928 -18.201 -29.345 1.00 48.31 174 PHE A CA 1
ATOM 1363 C C . PHE A 1 174 ? 33.811 -18.587 -30.526 1.00 48.31 174 PHE A C 1
ATOM 1365 O O . PHE A 1 174 ? 34.804 -17.921 -30.823 1.00 48.31 174 PHE A O 1
ATOM 1372 N N . GLY A 1 175 ? 33.453 -19.724 -31.118 1.00 49.81 175 GLY A N 1
ATOM 1373 C CA . GLY A 1 175 ? 34.000 -20.215 -32.365 1.00 49.81 175 GLY A CA 1
ATOM 1374 C C . GLY A 1 175 ? 33.842 -19.183 -33.474 1.00 49.81 175 GLY A C 1
ATOM 1375 O O . GLY A 1 175 ? 32.841 -18.473 -33.576 1.00 49.81 175 GLY A O 1
ATOM 1376 N N . ASP A 1 176 ? 34.903 -19.109 -34.256 1.00 53.41 176 ASP A N 1
ATOM 1377 C CA . ASP A 1 176 ? 34.997 -18.471 -35.553 1.00 53.41 176 ASP A CA 1
ATOM 1378 C C . ASP A 1 176 ? 34.164 -19.300 -36.541 1.00 53.41 176 ASP A C 1
ATOM 1380 O O . ASP A 1 176 ? 34.669 -20.266 -37.102 1.00 53.41 176 ASP A O 1
ATOM 1384 N N . ASP A 1 177 ? 32.879 -18.972 -36.691 1.00 59.28 177 ASP A N 1
ATOM 1385 C CA . ASP A 1 177 ? 32.070 -19.460 -37.808 1.00 59.28 177 ASP A CA 1
ATOM 1386 C C . ASP A 1 177 ? 31.868 -18.306 -38.788 1.00 59.28 177 ASP A C 1
ATOM 1388 O O . ASP A 1 177 ? 31.073 -17.379 -38.610 1.00 59.28 177 ASP A O 1
ATOM 1392 N N . SER A 1 178 ? 32.707 -18.367 -39.811 1.00 58.16 178 SER A N 1
ATOM 1393 C CA . SER A 1 178 ? 32.633 -17.613 -41.045 1.00 58.16 178 SER A CA 1
ATOM 1394 C C . SER A 1 178 ? 31.457 -18.159 -41.852 1.00 58.16 178 SER A C 1
ATOM 1396 O O . SER A 1 178 ? 31.545 -19.241 -42.424 1.00 58.16 178 SER A O 1
ATOM 1398 N N . GLU A 1 179 ? 30.362 -17.408 -41.918 1.00 63.16 179 GLU A N 1
ATOM 1399 C CA . GLU A 1 179 ? 29.350 -17.614 -42.953 1.00 63.16 179 GLU A CA 1
ATOM 1400 C C . GLU A 1 179 ? 29.597 -16.585 -44.063 1.00 63.16 179 GLU A C 1
ATOM 1402 O O . GLU A 1 179 ? 29.355 -15.384 -43.917 1.00 63.16 179 GLU A O 1
ATOM 1407 N N . GLU A 1 180 ? 30.190 -17.080 -45.152 1.00 60.81 180 GLU A N 1
ATOM 1408 C CA . GLU A 1 180 ? 30.192 -16.457 -46.472 1.00 60.81 180 GLU A CA 1
ATOM 1409 C C . GLU A 1 180 ? 28.736 -16.328 -46.942 1.00 60.81 180 GLU A C 1
ATOM 1411 O O . GLU A 1 180 ? 28.097 -17.317 -47.286 1.00 60.81 180 GLU A O 1
ATOM 1416 N N . GLU A 1 181 ? 28.202 -15.109 -46.950 1.00 60.84 181 GLU A N 1
ATOM 1417 C CA . GLU A 1 181 ? 26.956 -14.803 -47.655 1.00 60.84 181 GLU A CA 1
ATOM 1418 C C . GLU A 1 181 ? 27.316 -14.407 -49.091 1.00 60.84 181 GLU A C 1
ATOM 1420 O O . GLU A 1 181 ? 27.918 -13.359 -49.339 1.00 60.84 181 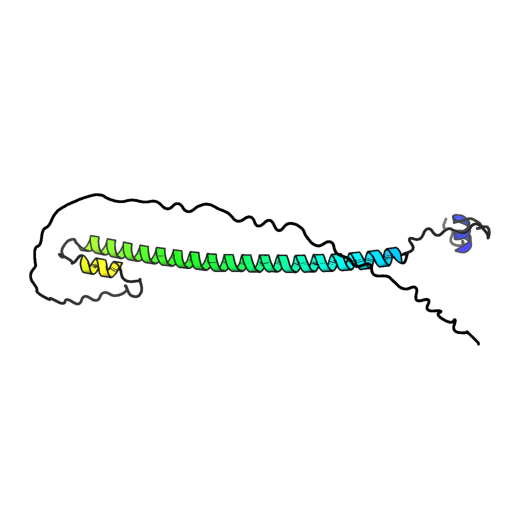GLU A O 1
ATOM 1425 N N . GLU A 1 182 ? 26.996 -15.312 -50.016 1.00 61.41 182 GLU A N 1
ATOM 1426 C CA . GLU A 1 182 ? 27.116 -15.151 -51.461 1.00 61.41 182 GLU A CA 1
ATOM 1427 C C . GLU A 1 182 ? 26.246 -13.982 -51.958 1.00 61.41 182 GLU A C 1
ATOM 1429 O O . GLU A 1 182 ? 25.059 -13.871 -51.642 1.00 61.41 182 GLU A O 1
ATOM 1434 N N . ASP A 1 183 ? 26.837 -13.115 -52.783 1.00 65.12 183 ASP A N 1
ATOM 1435 C CA . ASP A 1 183 ? 26.131 -12.056 -53.504 1.00 65.12 183 ASP A CA 1
ATOM 1436 C C . ASP A 1 183 ? 25.085 -12.652 -54.470 1.00 65.12 183 ASP A C 1
ATOM 1438 O O . ASP A 1 183 ? 25.445 -13.453 -55.339 1.00 65.12 183 ASP A O 1
ATOM 1442 N N . PRO A 1 184 ? 23.809 -12.224 -54.439 1.00 68.31 184 PRO A N 1
ATOM 1443 C CA . PRO A 1 184 ? 22.901 -12.518 -55.533 1.00 68.31 184 PRO A CA 1
ATOM 1444 C C . PRO A 1 184 ? 23.164 -11.567 -56.708 1.00 68.31 184 PRO A C 1
ATOM 1446 O O . PRO A 1 184 ? 22.893 -10.364 -56.665 1.00 68.31 184 PRO A O 1
ATOM 1449 N N . ASP A 1 185 ? 23.681 -12.180 -57.767 1.00 60.44 185 ASP A N 1
ATOM 1450 C CA . ASP A 1 185 ? 23.796 -11.703 -59.141 1.00 60.44 185 ASP A CA 1
ATOM 1451 C C . ASP A 1 185 ? 22.498 -11.007 -59.607 1.00 60.44 185 ASP A C 1
ATOM 1453 O O . ASP A 1 185 ? 21.439 -11.629 -59.720 1.00 60.44 185 ASP A O 1
ATOM 1457 N N . TYR A 1 186 ? 22.563 -9.697 -59.863 1.00 59.97 186 TYR A N 1
ATOM 1458 C CA . TYR A 1 186 ? 21.475 -8.956 -60.504 1.00 59.97 186 TYR A CA 1
ATOM 1459 C C . TYR A 1 186 ? 21.756 -8.872 -62.005 1.00 59.97 186 TYR A C 1
ATOM 1461 O O . TYR A 1 186 ? 22.491 -7.999 -62.468 1.00 59.97 186 TYR A O 1
ATOM 1469 N N . SER A 1 187 ? 21.128 -9.774 -62.757 1.00 65.44 187 SER A N 1
ATOM 1470 C CA . SER A 1 187 ? 20.931 -9.654 -64.201 1.00 65.44 187 SER A CA 1
ATOM 1471 C C . SER A 1 187 ? 19.472 -9.281 -64.483 1.00 65.44 187 SER A C 1
ATOM 1473 O O . SER A 1 187 ? 18.593 -10.113 -64.268 1.00 65.44 187 SER A O 1
ATOM 1475 N N . ASP A 1 188 ? 19.232 -8.037 -64.913 1.00 55.03 188 ASP A N 1
ATOM 1476 C CA . ASP A 1 188 ? 18.477 -7.666 -66.135 1.00 55.03 188 ASP A CA 1
ATOM 1477 C C . ASP A 1 188 ? 18.564 -6.145 -66.391 1.00 55.03 188 ASP A C 1
ATOM 1479 O O . ASP A 1 188 ? 18.216 -5.354 -65.480 1.00 55.03 188 ASP A O 1
#

Radius of gyration: 47.06 Å; chains: 1; bounding box: 74×72×126 Å

pLDDT: mean 71.83, std 20.05, range [34.84, 98.75]

Secondary structure (DSSP, 8-state):
---TT--HHHHHHHHH-S--TT-----------HHHHHHHHHHHHHHHHHHHHHHHHHHHHHHHHHHHHHHHHHHHHHHHHHHHHHHHHHHHHHHHHHHTTSS---HHHHHHHHHS-SS---------------------------------------------------------------------

Sequence (188 aa):
MMNSGQSSDEAFQTVFGKERSGRRLRCHGRFTTASVLKRNKERNKEMAEIEKKHAAEVKSLTDKVQEMEEKHEKMEAKHSNEMAAMEGKLQVLLRFMLNQSNSGRDMGDLLALLSTPNGDNNNNALHSSSSAHAPNNHEVNDGLMGEEQMLDDLEEDHEKHLSDDLEEDNEAQFGDDSEEEEDPDYSD

Organism: Trifolium subterraneum (NCBI:txid3900)